Protein AF-A0A2W1BYD6-F1 (afdb_monomer_lite)

Secondary structure (DSSP, 8-state):
-HHHHHHHHHH-S--TTTS-HHHHHHTHHHHS-GGGSPPGGGGGSPTT-TT-HHHHHHHHHTS---S-HHHHHHHHHHHHHTSTTTT-EEEEEEEPPP--SGGGGT--PPEEEEEEEETTEEEEEETTTTEEEEEEETTT-EEEEEPPSS--TTS--EEEEEEEEEETTEEEEEEEEEE-TTHHHHHHHHHHHHHHHHHHTT-----SS-------SSS---PSPS--TT-TTTTS---GGGS--EEE-TTS-EEEESS-TT--TTS---TTSS---

Structure (mmCIF, N/CA/C/O backbone):
data_AF-A0A2W1BYD6-F1
#
_entry.id   AF-A0A2W1BYD6-F1
#
loop_
_atom_site.group_PDB
_atom_site.id
_atom_site.type_symbol
_atom_site.label_atom_id
_atom_site.label_alt_id
_atom_site.label_comp_id
_atom_site.label_asym_id
_atom_site.label_entity_id
_atom_site.label_seq_id
_atom_site.pdbx_PDB_ins_code
_atom_site.Cartn_x
_atom_site.Cartn_y
_atom_site.Cartn_z
_atom_site.occupancy
_atom_site.B_iso_or_equiv
_atom_site.auth_seq_id
_atom_site.auth_comp_id
_atom_site.auth_asym_id
_atom_site.auth_atom_id
_atom_site.pdbx_PDB_model_num
ATOM 1 N N . MET A 1 1 ? -12.340 -5.887 13.618 1.00 87.12 1 MET A N 1
ATOM 2 C CA . MET A 1 1 ? -11.534 -6.604 14.635 1.00 87.12 1 MET A CA 1
ATOM 3 C C . MET A 1 1 ? -10.518 -5.689 15.319 1.00 87.12 1 MET A C 1
ATOM 5 O O . MET A 1 1 ? -10.683 -5.479 16.513 1.00 87.12 1 MET A O 1
ATOM 9 N N . LEU A 1 2 ? -9.529 -5.117 14.609 1.00 93.62 2 LEU A N 1
ATOM 10 C CA . LEU A 1 2 ? -8.495 -4.236 15.197 1.00 93.62 2 LEU A CA 1
ATOM 11 C C . LEU A 1 2 ? -9.076 -3.076 16.024 1.00 93.62 2 LEU A C 1
ATOM 13 O O . LEU A 1 2 ? -8.731 -2.949 17.193 1.00 93.62 2 LEU A O 1
ATOM 17 N N . GLY A 1 3 ? -10.043 -2.323 15.486 1.00 93.88 3 GLY A N 1
ATOM 18 C CA . GLY A 1 3 ? -10.708 -1.248 16.241 1.00 93.88 3 GLY A CA 1
ATOM 19 C C . GLY A 1 3 ? -11.405 -1.713 17.528 1.00 93.88 3 GLY A C 1
ATOM 20 O O . GLY A 1 3 ? -11.401 -1.008 18.529 1.00 93.88 3 GLY A O 1
ATOM 21 N N . GLY A 1 4 ? -11.928 -2.943 17.552 1.00 92.06 4 GLY A N 1
ATOM 22 C CA . GLY A 1 4 ? -12.509 -3.536 18.760 1.00 92.06 4 GLY A CA 1
ATOM 23 C C . GLY A 1 4 ? -11.458 -3.937 19.799 1.00 92.06 4 GLY A C 1
ATOM 24 O O . GLY A 1 4 ? -11.679 -3.777 20.996 1.00 92.06 4 GLY A O 1
ATOM 25 N N . LEU A 1 5 ? -10.288 -4.419 19.361 1.00 92.31 5 LEU A N 1
ATOM 26 C CA . LEU A 1 5 ? -9.147 -4.644 20.255 1.00 92.31 5 LEU A CA 1
ATOM 27 C C . LEU A 1 5 ? -8.640 -3.318 20.837 1.00 92.31 5 LEU A C 1
ATOM 29 O O . LEU A 1 5 ? -8.415 -3.250 22.041 1.00 92.31 5 LEU A O 1
ATOM 33 N N . GLN A 1 6 ? -8.537 -2.269 20.014 1.00 93.56 6 GLN A N 1
ATOM 34 C CA . GLN A 1 6 ? -8.160 -0.924 20.455 1.00 93.56 6 GLN A CA 1
ATOM 35 C C . GLN A 1 6 ? -9.136 -0.379 21.506 1.00 93.56 6 GLN A C 1
ATOM 37 O O . GLN A 1 6 ? -8.703 0.078 22.564 1.00 93.56 6 GLN A O 1
ATOM 42 N N . ALA A 1 7 ? -10.445 -0.498 21.258 1.00 92.69 7 ALA A N 1
ATOM 43 C CA . ALA A 1 7 ? -11.483 -0.095 22.204 1.00 92.69 7 ALA A CA 1
ATOM 44 C C . ALA A 1 7 ? -11.327 -0.793 23.560 1.00 92.69 7 ALA A C 1
ATOM 46 O O . ALA A 1 7 ? -11.303 -0.132 24.591 1.00 92.69 7 ALA A O 1
ATOM 47 N N . ARG A 1 8 ? -11.126 -2.114 23.574 1.00 90.94 8 ARG A N 1
ATOM 48 C CA . ARG A 1 8 ? -10.939 -2.880 24.820 1.00 90.94 8 ARG A CA 1
ATOM 49 C C . ARG A 1 8 ? -9.648 -2.527 25.562 1.00 90.94 8 ARG A C 1
ATOM 51 O O . ARG A 1 8 ? -9.618 -2.593 26.785 1.00 90.94 8 ARG A O 1
ATOM 58 N N . ILE A 1 9 ? -8.583 -2.162 24.845 1.00 91.44 9 ILE A N 1
ATOM 59 C CA . ILE A 1 9 ? -7.321 -1.722 25.458 1.00 91.44 9 ILE A CA 1
ATOM 60 C C . ILE A 1 9 ? -7.492 -0.363 26.148 1.00 91.44 9 ILE A C 1
ATOM 62 O O . ILE A 1 9 ? -6.932 -0.170 27.223 1.00 91.44 9 ILE A O 1
ATOM 66 N N . GLN A 1 10 ? -8.232 0.566 25.535 1.00 91.81 10 GLN A N 1
ATOM 67 C CA . GLN A 1 10 ? -8.398 1.931 26.049 1.00 91.81 10 GLN A CA 1
ATOM 68 C C . GLN A 1 10 ? -9.500 2.054 27.107 1.00 91.81 10 GLN A C 1
ATOM 70 O O . GLN A 1 10 ? -9.326 2.775 28.082 1.00 91.81 10 GLN A O 1
ATOM 75 N N . LEU A 1 11 ? -10.630 1.374 26.906 1.00 90.81 11 LEU A N 1
ATOM 76 C CA . LEU A 1 11 ? -11.815 1.491 27.759 1.00 90.81 11 LEU A CA 1
ATOM 77 C C . LEU A 1 11 ? -11.801 0.512 28.939 1.00 90.81 11 LEU A C 1
ATOM 79 O O . LEU A 1 11 ? -12.500 0.730 29.923 1.00 90.81 11 LEU A O 1
ATOM 83 N N . GLY A 1 12 ? -11.013 -0.564 28.849 1.00 87.88 12 GLY A N 1
ATOM 84 C CA . GLY A 1 12 ? -11.003 -1.623 29.852 1.00 87.88 12 GLY A CA 1
ATOM 85 C C . GLY A 1 12 ? -12.250 -2.520 29.772 1.00 87.88 12 GLY A C 1
ATOM 86 O O . GLY A 1 12 ? -12.715 -2.819 28.665 1.00 87.88 12 GLY A O 1
ATOM 87 N N . PRO A 1 13 ? -12.760 -3.018 30.916 1.00 87.12 13 PRO A N 1
ATOM 88 C CA . PRO A 1 13 ? -13.966 -3.841 30.966 1.00 87.12 13 PRO A CA 1
ATOM 89 C C . PRO A 1 13 ? -15.175 -3.162 30.315 1.00 87.12 13 PRO A C 1
ATOM 91 O O . PRO A 1 13 ? -15.326 -1.941 30.343 1.00 87.12 13 PRO A O 1
ATOM 94 N N . TYR A 1 14 ? -16.053 -3.968 29.721 1.00 90.06 14 TYR A N 1
ATOM 95 C CA . TYR A 1 14 ? -17.280 -3.462 29.120 1.00 90.06 14 TYR A CA 1
ATOM 96 C C . TYR A 1 14 ? -18.248 -2.944 30.190 1.00 90.06 14 TYR A C 1
ATOM 98 O O . TYR A 1 14 ? -18.586 -3.674 31.116 1.00 90.06 14 TYR A O 1
ATOM 106 N N . ASP A 1 15 ? -18.726 -1.713 30.015 1.00 91.12 15 ASP A N 1
ATOM 107 C CA . ASP A 1 15 ? -19.789 -1.103 30.807 1.00 91.12 15 ASP A CA 1
ATOM 108 C C . ASP A 1 15 ? -21.003 -0.862 29.887 1.00 91.12 15 ASP A C 1
ATOM 110 O O . ASP A 1 15 ? -20.913 -0.021 28.983 1.00 91.12 15 ASP A O 1
ATOM 114 N N . PRO A 1 16 ? -22.131 -1.571 30.082 1.00 91.12 16 PRO A N 1
ATOM 115 C CA . PRO A 1 16 ? -23.329 -1.419 29.256 1.00 91.12 16 PRO A CA 1
ATOM 116 C C . PRO A 1 16 ? -23.931 -0.008 29.256 1.00 91.12 16 PRO A C 1
ATOM 118 O O . PRO A 1 16 ? -24.543 0.390 28.264 1.00 91.12 16 PRO A O 1
ATOM 121 N N . HIS A 1 17 ? -23.756 0.758 30.336 1.00 92.69 17 HIS A N 1
ATOM 122 C CA . HIS A 1 17 ? -24.323 2.100 30.469 1.00 92.69 17 HIS A CA 1
ATOM 123 C C . HIS A 1 17 ? -23.476 3.154 29.753 1.00 92.69 17 HIS A C 1
ATOM 125 O O . HIS A 1 17 ? -24.004 4.156 29.269 1.00 92.69 17 HIS A O 1
ATOM 131 N N . ARG A 1 18 ? -22.162 2.923 29.641 1.00 92.50 18 ARG A N 1
ATOM 132 C CA . ARG A 1 18 ? -21.221 3.867 29.014 1.00 92.50 18 ARG A CA 1
ATOM 133 C C . ARG A 1 18 ? -20.884 3.495 27.573 1.00 92.50 18 ARG A C 1
ATOM 135 O O . ARG A 1 18 ? -20.868 4.355 26.693 1.00 92.50 18 ARG A O 1
ATOM 142 N N . HIS A 1 19 ? -20.630 2.218 27.305 1.00 93.69 19 HIS A N 1
ATOM 143 C CA . HIS A 1 19 ? -20.163 1.718 26.013 1.00 93.69 19 HIS A CA 1
ATOM 144 C C . HIS A 1 19 ? -21.349 1.301 25.137 1.00 93.69 19 HIS A C 1
ATOM 146 O O . HIS A 1 19 ? -21.607 0.122 24.903 1.00 93.69 19 HIS A O 1
ATOM 152 N N . THR A 1 20 ? -22.091 2.292 24.648 1.00 94.00 20 THR A N 1
ATOM 153 C CA . THR A 1 20 ? -23.258 2.092 23.774 1.00 94.00 20 THR A CA 1
ATOM 154 C C . THR A 1 20 ? -22.902 2.233 22.290 1.00 94.00 20 THR A C 1
ATOM 156 O O . THR A 1 20 ? -21.841 2.743 21.921 1.00 94.00 20 THR A O 1
ATOM 159 N N . ALA A 1 21 ? -23.816 1.851 21.393 1.00 92.31 21 ALA A N 1
ATOM 160 C CA . ALA A 1 21 ? -23.637 2.090 19.958 1.00 92.31 21 ALA A CA 1
ATOM 161 C C . ALA A 1 21 ? -23.512 3.591 19.628 1.00 92.31 21 ALA A C 1
ATOM 163 O O . ALA A 1 21 ? -22.754 3.974 18.738 1.00 92.31 21 ALA A O 1
ATOM 164 N N . ARG A 1 22 ? -24.216 4.455 20.373 1.00 92.38 22 ARG A N 1
ATOM 165 C CA . ARG A 1 22 ? -24.124 5.916 20.228 1.00 92.38 22 ARG A CA 1
ATOM 166 C C . ARG A 1 22 ? -22.741 6.431 20.623 1.00 92.38 22 ARG A C 1
ATOM 168 O O . ARG A 1 22 ? -22.182 7.251 19.901 1.00 92.38 22 ARG A O 1
ATOM 175 N N . PHE A 1 23 ? -22.181 5.914 21.717 1.00 94.12 23 PHE A N 1
ATOM 176 C CA . PHE A 1 23 ? -20.814 6.215 22.142 1.00 94.12 23 PHE A CA 1
ATOM 177 C C . PHE A 1 23 ? -19.799 5.862 21.043 1.00 94.12 23 PHE A C 1
ATOM 179 O O . PHE A 1 23 ? -19.028 6.721 20.618 1.00 94.12 23 PHE A O 1
ATOM 186 N N . PHE A 1 24 ? -19.855 4.635 20.509 1.00 93.81 24 PHE A N 1
ATOM 187 C CA . PHE A 1 24 ? -18.928 4.212 19.456 1.00 93.81 24 PHE A CA 1
ATOM 188 C C . PHE A 1 24 ? -19.119 4.970 18.146 1.00 93.81 24 PHE A C 1
ATOM 190 O O . PHE A 1 24 ? -18.136 5.200 17.450 1.00 93.81 24 PHE A O 1
ATOM 197 N N . ARG A 1 25 ? -20.342 5.401 17.813 1.00 91.69 25 ARG A N 1
ATOM 198 C CA . ARG A 1 25 ? -20.586 6.268 16.653 1.00 91.69 25 ARG A CA 1
ATOM 199 C C . ARG A 1 25 ? -19.924 7.639 16.805 1.00 91.69 25 ARG A C 1
ATOM 201 O O . ARG A 1 25 ? -19.346 8.131 15.844 1.00 91.69 25 ARG A O 1
ATOM 208 N N . ALA A 1 26 ? -19.994 8.237 17.992 1.00 91.69 26 ALA A N 1
ATOM 209 C CA . ALA A 1 26 ? -19.394 9.543 18.259 1.00 91.69 26 ALA A CA 1
ATOM 210 C C . ALA A 1 26 ? -17.855 9.513 18.280 1.00 91.69 26 ALA A C 1
ATOM 212 O O . ALA A 1 26 ? -17.230 10.554 18.132 1.00 91.69 26 ALA A O 1
ATOM 213 N N . GLN A 1 27 ? -17.253 8.336 18.475 1.00 92.62 27 GLN A N 1
ATOM 214 C CA . GLN A 1 27 ? -15.805 8.163 18.634 1.00 92.62 27 GLN A CA 1
ATOM 215 C C . GLN A 1 27 ? -15.188 7.215 17.596 1.00 92.62 27 GLN A C 1
ATOM 217 O O . GLN A 1 27 ? -14.147 6.606 17.847 1.00 92.62 27 GLN A O 1
ATOM 222 N N . GLN A 1 28 ? -15.827 7.027 16.436 1.00 91.56 28 GLN A N 1
ATOM 223 C CA . GLN A 1 28 ? -15.324 6.089 15.423 1.00 91.56 28 GLN A CA 1
ATOM 224 C C . GLN A 1 28 ? -13.919 6.440 14.940 1.00 91.56 28 GLN A C 1
ATOM 226 O O . GLN A 1 28 ? -13.148 5.551 14.594 1.00 91.56 28 GLN A O 1
ATOM 231 N N . ASP A 1 29 ? -13.582 7.723 14.927 1.00 92.81 29 ASP A N 1
ATOM 232 C CA . ASP A 1 29 ? -12.281 8.237 14.531 1.00 92.81 29 ASP A CA 1
ATOM 233 C C . ASP A 1 29 ? -11.129 7.747 15.411 1.00 92.81 29 ASP A C 1
ATOM 235 O O . ASP A 1 29 ? -10.033 7.532 14.896 1.00 92.81 29 ASP A O 1
ATOM 239 N N . LYS A 1 30 ? -11.401 7.464 16.690 1.00 93.88 30 LYS A N 1
ATOM 240 C CA . LYS A 1 30 ? -10.427 6.897 17.634 1.00 93.88 30 LYS A CA 1
ATOM 241 C C . LYS A 1 30 ? -10.116 5.422 17.384 1.00 93.88 30 LYS A C 1
ATOM 243 O O . LYS A 1 30 ? -9.075 4.934 17.820 1.00 93.88 30 LYS A O 1
ATOM 248 N N . TYR A 1 31 ? -11.026 4.697 16.731 1.00 94.69 31 TYR A N 1
ATOM 249 C CA . TYR A 1 31 ? -10.960 3.236 16.623 1.00 94.69 31 TYR A CA 1
ATOM 250 C C . TYR A 1 31 ? -10.851 2.723 15.187 1.00 94.69 31 TYR A C 1
ATOM 252 O O . TYR A 1 31 ? -10.451 1.575 14.988 1.00 94.69 31 TYR A O 1
ATOM 260 N N . LEU A 1 32 ? -11.236 3.526 14.192 1.00 93.94 32 LEU A N 1
ATOM 261 C CA . LEU A 1 32 ? -11.352 3.110 12.797 1.00 93.94 32 LEU A CA 1
ATOM 262 C C . LEU A 1 32 ? -10.682 4.112 11.841 1.00 93.94 32 LEU A C 1
ATOM 264 O O . LEU A 1 32 ? -10.815 5.331 12.019 1.00 93.94 32 LEU A O 1
ATOM 268 N N . PRO A 1 33 ? -10.023 3.620 10.775 1.00 91.19 33 PRO A N 1
ATOM 269 C CA . PRO A 1 33 ? -9.535 4.469 9.690 1.00 91.19 33 PRO A CA 1
ATOM 270 C C . PRO A 1 33 ? -10.701 5.088 8.910 1.00 91.19 33 PRO A C 1
ATOM 272 O O . PRO A 1 33 ? -11.811 4.556 8.924 1.00 91.19 33 PRO A O 1
ATOM 275 N N . LYS A 1 34 ? -10.447 6.203 8.210 1.00 88.75 34 LYS A N 1
ATOM 276 C CA . LYS A 1 34 ? -11.468 7.023 7.526 1.00 88.75 34 LYS A CA 1
ATOM 277 C C . LYS A 1 34 ? -12.415 6.204 6.636 1.00 88.75 34 LYS A C 1
ATOM 279 O O . LYS A 1 34 ? -13.624 6.368 6.761 1.00 88.75 34 LYS A O 1
ATOM 284 N N . HIS A 1 35 ? -11.891 5.287 5.821 1.00 86.25 35 HIS A N 1
ATOM 285 C CA . HIS A 1 35 ? -12.680 4.444 4.909 1.00 86.25 35 HIS A CA 1
ATOM 286 C C . HIS A 1 35 ? -13.572 3.406 5.614 1.00 86.25 35 HIS A C 1
ATOM 288 O O . HIS A 1 35 ? -14.525 2.910 5.024 1.00 86.25 35 HIS A O 1
ATOM 294 N N . ALA A 1 36 ? -13.279 3.053 6.870 1.00 89.06 36 ALA A N 1
ATOM 295 C CA . ALA A 1 36 ? -14.048 2.072 7.641 1.00 89.06 36 ALA A CA 1
ATOM 296 C C . ALA A 1 36 ? -15.106 2.720 8.551 1.00 89.06 36 ALA A C 1
ATOM 298 O O . ALA A 1 36 ? -15.839 2.012 9.250 1.00 89.06 36 ALA A O 1
ATOM 299 N N . ARG A 1 37 ? -15.161 4.057 8.585 1.00 90.50 37 ARG A N 1
ATOM 300 C CA . ARG A 1 37 ? -16.141 4.824 9.358 1.00 90.50 37 ARG A CA 1
ATOM 301 C C . ARG A 1 37 ? -17.477 4.861 8.630 1.00 90.50 37 ARG A C 1
ATOM 303 O O . ARG A 1 37 ? -17.570 4.676 7.419 1.00 90.50 37 ARG A O 1
ATOM 310 N N . SER A 1 38 ? -18.526 5.134 9.388 1.00 83.94 38 SER A N 1
ATOM 311 C CA . SER A 1 38 ? -19.842 5.393 8.830 1.00 83.94 38 SER A CA 1
ATOM 312 C C . SER A 1 38 ? -19.795 6.670 7.981 1.00 83.94 38 SER A C 1
ATOM 314 O O . SER A 1 38 ? -19.233 7.683 8.400 1.00 83.94 38 SER A O 1
ATOM 316 N N . GLY A 1 39 ? -20.382 6.629 6.781 1.00 80.62 39 GLY A N 1
ATOM 317 C CA . GLY A 1 39 ? -20.477 7.803 5.910 1.00 80.62 39 GLY A CA 1
ATOM 318 C C . GLY A 1 39 ? -21.311 8.927 6.537 1.00 80.62 39 GLY A C 1
ATOM 319 O O . GLY A 1 39 ? -22.079 8.695 7.470 1.00 80.62 39 GLY A O 1
ATOM 320 N N . ARG A 1 40 ? -21.206 10.147 5.996 1.00 77.50 40 ARG A N 1
ATOM 321 C CA . ARG A 1 40 ? -21.882 11.347 6.539 1.00 77.50 40 ARG A CA 1
ATOM 322 C C . ARG A 1 40 ? -23.394 11.150 6.739 1.00 77.50 40 ARG A C 1
ATOM 324 O O . ARG A 1 40 ? -23.934 11.527 7.772 1.00 77.50 40 ARG A O 1
ATOM 331 N N . TRP A 1 41 ? -24.053 10.467 5.803 1.00 76.88 41 TRP A N 1
ATOM 332 C CA . TRP A 1 41 ? -25.492 10.172 5.846 1.00 76.88 41 TRP A CA 1
ATOM 333 C C . TRP A 1 41 ? -25.907 9.172 6.934 1.00 76.88 41 TRP A C 1
ATOM 335 O O . TRP A 1 41 ? -27.071 9.125 7.321 1.00 76.88 41 TRP A O 1
ATOM 345 N N . ALA A 1 42 ? -24.971 8.398 7.486 1.00 78.44 42 ALA A N 1
ATOM 346 C CA . ALA A 1 42 ? -25.269 7.458 8.562 1.00 78.44 42 ALA A CA 1
ATOM 347 C C . ALA A 1 42 ? -25.648 8.154 9.881 1.00 78.44 42 ALA A C 1
ATOM 349 O O . ALA A 1 42 ? -26.237 7.516 10.754 1.00 78.44 42 ALA A O 1
ATOM 350 N N . ALA A 1 43 ? -25.343 9.450 10.027 1.00 77.50 43 ALA A N 1
ATOM 351 C CA . ALA A 1 43 ? -25.787 10.260 11.159 1.00 77.50 43 ALA A CA 1
ATOM 352 C C . ALA A 1 43 ? -27.317 10.433 11.204 1.00 77.50 43 ALA A C 1
ATOM 354 O O . ALA A 1 43 ? -27.864 10.620 12.287 1.00 77.50 43 ALA A O 1
ATOM 355 N N . LEU A 1 44 ? -28.002 10.310 10.059 1.00 82.00 44 LEU A N 1
ATOM 356 C CA . LEU A 1 44 ? -29.465 10.394 9.961 1.00 82.00 44 LEU A CA 1
ATOM 357 C C . LEU A 1 44 ? -30.175 9.082 10.330 1.00 82.00 44 LEU A C 1
ATOM 359 O O . LEU A 1 44 ? -31.395 9.052 10.455 1.00 82.00 44 LEU A O 1
ATOM 363 N N . LEU A 1 45 ? -29.431 7.985 10.493 1.00 83.94 45 LEU A N 1
ATOM 364 C CA . LEU A 1 45 ? -29.983 6.673 10.825 1.00 83.94 45 LEU A CA 1
ATOM 365 C C . LEU A 1 45 ? -29.805 6.364 12.319 1.00 83.94 45 LEU A C 1
ATOM 367 O O . LEU A 1 45 ? -28.822 6.802 12.922 1.00 83.94 45 LEU A O 1
ATOM 371 N N . PRO A 1 46 ? -30.673 5.539 12.933 1.00 81.88 46 PRO A N 1
ATOM 372 C CA . PRO A 1 46 ? -30.498 5.096 14.316 1.00 81.88 46 PRO A CA 1
ATOM 373 C C . PRO A 1 46 ? -29.135 4.433 14.575 1.00 81.88 46 PRO A C 1
ATOM 375 O O . PRO A 1 46 ? -28.564 3.767 13.704 1.00 81.88 46 PRO A O 1
ATOM 378 N N . ALA A 1 47 ? -28.592 4.631 15.781 1.00 82.62 47 ALA A N 1
ATOM 379 C CA . ALA A 1 47 ? -27.344 4.006 16.229 1.00 82.62 47 ALA A CA 1
ATOM 380 C C . ALA A 1 47 ? -27.489 2.498 16.416 1.00 82.62 47 ALA A C 1
ATOM 382 O O . ALA A 1 47 ? -28.486 2.036 16.956 1.00 82.62 47 ALA A O 1
ATOM 383 N N . GLY A 1 48 ? -26.471 1.737 15.998 1.00 79.50 48 GLY A N 1
ATOM 384 C CA . GLY A 1 48 ? -26.414 0.297 16.266 1.00 79.50 48 GLY A CA 1
ATOM 385 C C . GLY A 1 48 ? -27.175 -0.579 15.273 1.00 79.50 48 GLY A C 1
ATOM 386 O O . GLY A 1 48 ? -27.478 -1.728 15.588 1.00 79.50 48 GLY A O 1
ATOM 387 N N . ARG A 1 49 ? -27.464 -0.079 14.062 1.00 85.06 49 ARG A N 1
ATOM 388 C CA . ARG A 1 49 ? -27.998 -0.918 12.979 1.00 85.06 49 ARG A CA 1
ATOM 389 C C . ARG A 1 49 ? -27.073 -2.118 12.753 1.00 85.06 49 ARG A C 1
ATOM 391 O O . ARG A 1 49 ? -25.859 -1.955 12.638 1.00 85.06 49 ARG A O 1
ATOM 398 N N . LYS A 1 50 ? -27.642 -3.324 12.656 1.00 85.00 50 LYS A N 1
ATOM 399 C CA . LYS A 1 50 ? -26.877 -4.560 12.435 1.00 85.00 50 LYS A CA 1
ATOM 400 C C . LYS A 1 50 ? -25.919 -4.392 11.251 1.00 85.00 50 LYS A C 1
ATOM 402 O O . LYS A 1 50 ? -26.328 -3.990 10.165 1.00 85.00 50 LYS A O 1
ATOM 407 N N . GLY A 1 51 ? -24.644 -4.691 11.483 1.00 83.81 51 GLY A N 1
ATOM 408 C CA . GLY A 1 51 ? -23.586 -4.572 10.480 1.00 83.81 51 GLY A CA 1
ATOM 409 C C . GLY A 1 51 ? -22.916 -3.198 10.384 1.00 83.81 51 GLY A C 1
ATOM 410 O O . GLY A 1 51 ? -21.904 -3.106 9.692 1.00 83.81 51 GLY A O 1
ATOM 411 N N . SER A 1 52 ? -23.400 -2.165 11.088 1.00 90.50 52 SER A N 1
ATOM 412 C CA . SER A 1 52 ? -22.738 -0.857 11.103 1.00 90.50 52 SER A CA 1
ATOM 413 C C . SER A 1 52 ? -21.373 -0.905 11.811 1.00 90.50 52 SER A C 1
ATOM 415 O O . SER A 1 52 ? -21.151 -1.771 12.669 1.00 90.50 52 SER A O 1
ATOM 417 N N . PRO A 1 53 ? -20.441 0.012 11.489 1.00 91.50 53 PRO A N 1
ATOM 418 C CA . PRO A 1 53 ? -19.139 0.079 12.149 1.00 91.50 53 PRO A CA 1
ATOM 419 C C . PRO A 1 53 ? -19.249 0.188 13.674 1.00 91.50 53 PRO A C 1
ATOM 421 O O . PRO A 1 53 ? -18.570 -0.551 14.386 1.00 91.50 53 PRO A O 1
ATOM 424 N N . GLU A 1 54 ? -20.151 1.031 14.191 1.00 93.00 54 GLU A N 1
ATO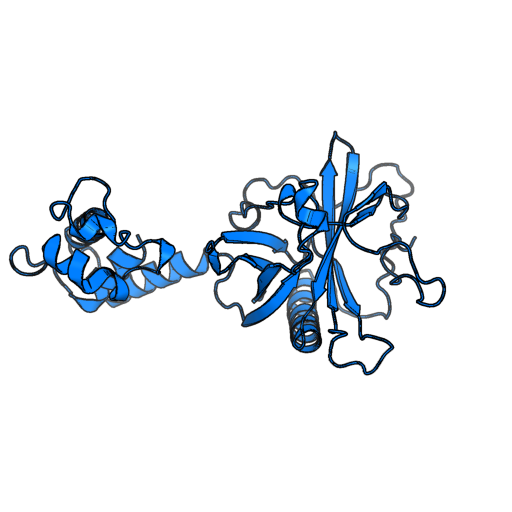M 425 C CA . GLU A 1 54 ? -20.368 1.154 15.635 1.00 93.00 54 GLU A CA 1
ATOM 426 C C . GLU A 1 54 ? -20.980 -0.104 16.266 1.00 93.00 54 GLU A C 1
ATOM 428 O O . GLU A 1 54 ? -20.603 -0.457 17.381 1.00 93.00 54 GLU A O 1
ATOM 433 N N . ALA A 1 55 ? -21.864 -0.821 15.559 1.00 92.06 55 ALA A N 1
ATOM 434 C CA . ALA A 1 55 ? -22.419 -2.084 16.045 1.00 92.06 55 ALA A CA 1
ATOM 435 C C . ALA A 1 55 ? -21.336 -3.170 16.123 1.00 92.06 55 ALA A C 1
ATOM 437 O O . ALA A 1 55 ? -21.257 -3.897 17.108 1.00 92.06 55 ALA A O 1
ATOM 438 N N . ARG A 1 56 ? -20.446 -3.237 15.123 1.00 93.06 56 ARG A N 1
ATOM 439 C CA . ARG A 1 56 ? -19.300 -4.161 15.122 1.00 93.06 56 ARG A CA 1
ATOM 440 C C . ARG A 1 56 ? -18.290 -3.826 16.220 1.00 93.06 56 ARG A C 1
ATOM 442 O O . ARG A 1 56 ? -17.727 -4.739 16.816 1.00 93.06 56 ARG A O 1
ATOM 449 N N . LEU A 1 57 ? -18.033 -2.543 16.491 1.00 94.12 57 LEU A N 1
ATOM 450 C CA . LEU A 1 57 ? -17.186 -2.122 17.616 1.00 94.12 57 LEU A CA 1
ATOM 451 C C . LEU A 1 57 ? -17.809 -2.520 18.957 1.00 94.12 57 LEU A C 1
ATOM 453 O O . LEU A 1 57 ? -17.116 -3.100 19.793 1.00 94.12 57 LEU A O 1
ATOM 457 N N . LEU A 1 58 ? -19.111 -2.273 19.122 1.00 93.44 58 LEU A N 1
ATOM 458 C CA . LEU A 1 58 ? -19.864 -2.646 20.315 1.00 93.44 58 LEU A CA 1
ATOM 459 C C . LEU A 1 58 ? -19.835 -4.159 20.558 1.00 93.44 58 LEU A C 1
ATOM 461 O O . LEU A 1 58 ? -19.507 -4.590 21.659 1.00 93.44 58 LEU A O 1
ATOM 465 N N . GLU A 1 59 ? -20.091 -4.963 19.525 1.00 92.25 59 GLU A N 1
ATOM 466 C CA . GLU A 1 59 ? -20.038 -6.427 19.604 1.00 92.25 59 GLU A CA 1
ATOM 467 C C . GLU A 1 59 ? -18.653 -6.914 20.056 1.00 92.25 59 GLU A C 1
ATOM 469 O O . GLU A 1 59 ? -18.537 -7.806 20.894 1.00 92.25 59 GLU A O 1
ATOM 474 N N . GLN A 1 60 ? -17.573 -6.309 19.545 1.00 90.62 60 GLN A N 1
ATOM 475 C CA . GLN A 1 60 ? -16.224 -6.643 20.006 1.00 90.62 60 GLN A CA 1
ATOM 476 C C . GLN A 1 60 ? -15.987 -6.224 21.457 1.00 90.62 60 GLN A C 1
ATOM 478 O O . GLN A 1 60 ? -15.321 -6.965 22.180 1.00 90.62 60 GLN A O 1
ATOM 483 N N . ALA A 1 61 ? -16.497 -5.064 21.875 1.00 89.19 61 ALA A N 1
ATOM 484 C CA . ALA A 1 61 ? -16.349 -4.557 23.236 1.00 89.19 61 ALA A CA 1
ATOM 485 C C . ALA A 1 61 ? -17.083 -5.435 24.261 1.00 89.19 61 ALA A C 1
ATOM 487 O O . ALA A 1 61 ? -16.534 -5.682 25.327 1.00 89.19 61 ALA A O 1
ATOM 488 N N . GLN A 1 62 ? -18.258 -5.964 23.905 1.00 89.50 62 GLN A N 1
ATOM 489 C CA . GLN A 1 62 ? -19.074 -6.863 24.734 1.00 89.50 62 GLN A CA 1
ATOM 490 C C . GLN A 1 62 ? -18.459 -8.251 24.947 1.00 89.50 62 GLN A C 1
ATOM 492 O O . GLN A 1 62 ? -18.917 -9.002 25.808 1.00 89.50 62 GLN A O 1
ATOM 497 N N . ARG A 1 63 ? -17.430 -8.626 24.174 1.00 85.88 63 ARG A N 1
ATOM 498 C CA . ARG A 1 63 ? -16.776 -9.928 24.348 1.00 85.88 63 ARG A CA 1
ATOM 499 C C . ARG A 1 63 ? -16.207 -10.040 25.764 1.00 85.88 63 ARG A C 1
ATOM 501 O O . ARG A 1 63 ? -15.610 -9.065 26.235 1.00 85.88 63 ARG A O 1
ATOM 508 N N . PRO A 1 64 ? -16.302 -11.225 26.402 1.00 77.06 64 PRO A N 1
ATOM 509 C CA . PRO A 1 64 ? -15.835 -11.430 27.767 1.00 77.06 64 PRO A CA 1
ATOM 510 C C . PRO A 1 64 ? -14.419 -10.878 27.974 1.00 77.06 64 PRO A C 1
ATOM 512 O O . PRO A 1 64 ? -13.617 -10.883 27.024 1.00 77.06 64 PRO A O 1
ATOM 515 N N . PRO A 1 65 ? -14.074 -10.411 29.187 1.00 66.25 65 PRO A N 1
ATOM 516 C CA . PRO A 1 65 ? -12.732 -9.948 29.526 1.00 66.25 65 PRO A CA 1
ATOM 517 C C . PRO A 1 65 ? -11.743 -11.123 29.465 1.00 66.25 65 PRO A C 1
ATOM 519 O O . PRO A 1 65 ? -11.369 -11.720 30.460 1.00 66.25 65 PRO A O 1
ATOM 522 N N . ALA A 1 66 ? -11.337 -11.499 28.255 1.00 58.59 66 ALA A N 1
ATOM 523 C CA . ALA A 1 66 ? -10.597 -12.732 28.008 1.00 58.59 66 ALA A CA 1
ATOM 524 C C . ALA A 1 66 ? -9.077 -12.564 28.173 1.00 58.59 66 ALA A C 1
ATOM 526 O O . ALA A 1 66 ? -8.321 -13.513 27.989 1.00 58.59 66 ALA A O 1
ATOM 527 N N . ALA A 1 67 ? -8.589 -11.352 28.444 1.00 69.12 67 ALA A N 1
ATOM 528 C CA . ALA A 1 67 ? -7.163 -11.072 28.402 1.00 69.12 67 ALA A CA 1
ATOM 529 C C . ALA A 1 67 ? -6.810 -9.795 29.181 1.00 69.12 67 ALA A C 1
ATOM 531 O O . ALA A 1 67 ? -7.430 -8.760 28.937 1.00 69.12 67 ALA A O 1
ATOM 532 N N . PRO A 1 68 ? -5.764 -9.822 30.032 1.00 82.06 68 PRO A N 1
ATOM 533 C CA . PRO A 1 68 ? -5.128 -8.609 30.536 1.00 82.06 68 PRO A CA 1
ATOM 534 C C . PRO A 1 68 ? -4.750 -7.663 29.381 1.00 82.06 68 PRO A C 1
ATOM 536 O O . PRO A 1 68 ? -4.429 -8.154 28.288 1.00 82.06 68 PRO A O 1
ATOM 539 N N . PRO A 1 69 ? -4.681 -6.334 29.597 1.00 83.44 69 PRO A N 1
ATOM 540 C CA . PRO A 1 69 ? -4.361 -5.360 28.546 1.00 83.44 69 PRO A CA 1
ATOM 541 C C . PRO A 1 69 ? -3.106 -5.713 27.736 1.00 83.44 69 PRO A C 1
ATOM 543 O O . PRO A 1 69 ? -3.071 -5.545 26.518 1.00 83.44 69 PRO A O 1
ATOM 546 N N . ARG A 1 70 ? -2.093 -6.303 28.388 1.00 88.31 70 ARG A N 1
ATOM 547 C CA . ARG A 1 70 ? -0.872 -6.795 27.733 1.00 88.31 70 ARG A CA 1
ATOM 548 C C . ARG A 1 70 ? -1.155 -7.868 26.676 1.00 88.31 70 ARG A C 1
ATOM 550 O O . ARG A 1 70 ? -0.611 -7.775 25.579 1.00 88.31 70 ARG A O 1
ATOM 557 N N . LYS A 1 71 ? -2.015 -8.853 26.958 1.00 89.69 71 LYS A N 1
ATOM 558 C CA . LYS A 1 71 ? -2.393 -9.903 25.992 1.00 89.69 71 LYS A CA 1
ATOM 559 C C . LYS A 1 71 ? -3.212 -9.325 24.830 1.00 89.69 71 LYS A C 1
ATOM 561 O O . LYS A 1 71 ? -3.014 -9.733 23.689 1.00 89.69 71 LYS A O 1
ATOM 566 N N . LEU A 1 72 ? -4.070 -8.332 25.089 1.00 89.75 72 LEU A N 1
ATOM 567 C CA . LEU A 1 72 ? -4.808 -7.627 24.031 1.00 89.75 72 LEU A CA 1
ATOM 568 C C . LEU A 1 72 ? -3.874 -6.851 23.095 1.00 89.75 72 LEU A C 1
ATOM 570 O O . LEU A 1 72 ? -4.044 -6.938 21.882 1.00 89.75 72 LEU A O 1
ATOM 574 N N . ARG A 1 73 ? -2.856 -6.164 23.633 1.00 92.12 73 ARG A N 1
ATOM 575 C CA . ARG A 1 73 ? -1.820 -5.488 22.828 1.00 92.12 73 ARG A CA 1
ATOM 576 C C . ARG A 1 73 ? -1.023 -6.473 21.972 1.00 92.12 73 ARG A C 1
ATOM 578 O O . ARG A 1 73 ? -0.819 -6.209 20.794 1.00 92.12 73 ARG A O 1
ATOM 585 N N . HIS A 1 74 ? -0.638 -7.628 22.521 1.00 92.69 74 HIS A N 1
ATOM 586 C CA . HIS A 1 74 ? 0.032 -8.676 21.737 1.00 92.69 74 HIS A CA 1
ATOM 587 C C . HIS A 1 74 ? -0.858 -9.180 20.601 1.00 92.69 74 HIS A C 1
ATOM 589 O O . HIS A 1 74 ? -0.391 -9.303 19.475 1.00 92.69 74 HIS A O 1
ATOM 595 N N . LYS A 1 75 ? -2.150 -9.407 20.866 1.00 92.19 75 LYS A N 1
ATOM 596 C CA . LYS A 1 75 ? -3.108 -9.806 19.830 1.00 92.19 75 LYS A CA 1
ATOM 597 C C . LYS A 1 75 ? -3.298 -8.717 18.770 1.00 92.19 75 LYS A C 1
ATOM 599 O O . LYS A 1 75 ? -3.369 -9.034 17.588 1.00 92.19 75 LYS A O 1
ATOM 604 N N . TYR A 1 76 ? -3.357 -7.449 19.178 1.00 93.62 76 TYR A N 1
ATOM 605 C CA . TYR A 1 76 ? -3.417 -6.314 18.257 1.00 93.62 76 TYR A CA 1
ATOM 606 C C . TYR A 1 76 ? -2.201 -6.308 17.328 1.00 93.62 76 TYR A C 1
ATOM 608 O O . TYR A 1 76 ? -2.373 -6.341 16.114 1.00 93.62 76 TYR A O 1
ATOM 616 N N . LEU A 1 77 ? -0.990 -6.371 17.894 1.00 94.12 77 LEU A N 1
ATOM 617 C CA . LEU A 1 77 ? 0.256 -6.391 17.127 1.00 94.12 77 LEU A CA 1
ATOM 618 C C . LEU A 1 77 ? 0.379 -7.623 16.228 1.00 94.12 77 LEU A C 1
ATOM 620 O O . LEU A 1 77 ? 0.838 -7.508 15.097 1.00 94.12 77 LEU A O 1
ATOM 624 N N . ALA A 1 78 ? -0.052 -8.794 16.702 1.00 92.69 78 ALA A N 1
ATOM 625 C CA . ALA A 1 78 ? -0.073 -10.009 15.897 1.00 92.69 78 ALA A CA 1
ATOM 626 C C . ALA A 1 78 ? -0.944 -9.826 14.646 1.00 92.69 78 ALA A C 1
ATOM 628 O O . ALA A 1 78 ? -0.511 -10.169 13.555 1.00 92.69 78 ALA A O 1
ATOM 629 N N . HIS A 1 79 ? -2.126 -9.217 14.782 1.00 91.69 79 HIS A N 1
ATOM 630 C CA . HIS A 1 79 ? -2.993 -8.922 13.641 1.00 91.69 79 HIS A CA 1
ATOM 631 C C . HIS A 1 79 ? -2.484 -7.778 12.758 1.00 91.69 79 HIS A C 1
ATOM 633 O O . HIS A 1 79 ? -2.698 -7.817 11.552 1.00 91.69 79 HIS A O 1
ATOM 639 N N . THR A 1 80 ? -1.829 -6.750 13.303 1.00 91.75 80 THR A N 1
ATOM 640 C CA . THR A 1 80 ? -1.255 -5.701 12.445 1.00 91.75 80 THR A CA 1
ATOM 641 C C . THR A 1 80 ? -0.068 -6.220 11.650 1.00 91.75 80 THR A C 1
ATOM 643 O O . THR A 1 80 ? 0.077 -5.842 10.501 1.00 91.75 80 THR A O 1
ATOM 646 N N . ARG A 1 81 ? 0.741 -7.124 12.214 1.00 90.38 81 ARG A N 1
ATOM 647 C CA . ARG A 1 81 ? 1.889 -7.738 11.525 1.00 90.38 81 ARG A CA 1
ATOM 648 C C . ARG A 1 81 ? 1.500 -8.622 10.344 1.00 90.38 81 ARG A C 1
ATOM 650 O O . ARG A 1 81 ? 2.331 -8.848 9.477 1.00 90.38 81 ARG A O 1
ATOM 657 N N . THR A 1 82 ? 0.261 -9.116 10.294 1.00 88.12 82 THR A N 1
ATOM 658 C CA . THR A 1 82 ? -0.237 -9.831 9.108 1.00 88.12 82 THR A CA 1
ATOM 659 C C . THR A 1 82 ? -0.634 -8.886 7.976 1.00 88.12 82 THR A C 1
ATOM 661 O O . THR A 1 82 ? -0.946 -9.359 6.888 1.00 88.12 82 THR A O 1
ATOM 664 N N . LEU A 1 83 ? -0.687 -7.570 8.222 1.00 87.19 83 LEU A N 1
ATOM 665 C CA . LEU A 1 83 ? -0.955 -6.599 7.170 1.00 87.19 83 LEU A CA 1
ATOM 666 C C . LEU A 1 83 ? 0.300 -6.436 6.299 1.00 87.19 83 LEU A C 1
ATOM 668 O O . LEU A 1 83 ? 1.397 -6.306 6.842 1.00 87.19 83 LEU A O 1
ATOM 672 N N . PRO A 1 84 ? 0.156 -6.389 4.969 1.00 85.00 84 PRO A N 1
ATOM 673 C CA . PRO A 1 84 ? 1.300 -6.340 4.062 1.00 85.00 84 PRO A CA 1
ATOM 674 C C . PRO A 1 84 ? 2.167 -5.101 4.219 1.00 85.00 84 PRO A C 1
ATOM 676 O O . PRO A 1 84 ? 3.382 -5.189 4.126 1.00 85.00 84 PRO A O 1
ATOM 679 N N . THR A 1 85 ? 1.537 -3.962 4.503 1.00 90.44 85 THR A N 1
ATOM 680 C CA . THR A 1 85 ? 2.189 -2.657 4.654 1.00 90.44 85 THR A CA 1
ATOM 681 C C . THR A 1 85 ? 2.647 -2.385 6.087 1.00 90.44 85 THR A C 1
ATOM 683 O O . THR A 1 85 ? 3.025 -1.265 6.430 1.00 90.44 85 THR A O 1
ATOM 686 N N . TYR A 1 86 ? 2.606 -3.389 6.969 1.00 92.75 86 TYR A N 1
ATOM 687 C CA . TYR A 1 86 ? 3.110 -3.227 8.326 1.00 92.75 86 TYR A CA 1
ATOM 688 C C . TYR A 1 86 ? 4.612 -2.933 8.310 1.00 92.75 86 TYR A C 1
ATOM 690 O O . TYR A 1 86 ? 5.377 -3.614 7.631 1.00 92.75 86 TYR A O 1
ATOM 698 N N . GLY A 1 87 ? 5.028 -1.921 9.075 1.00 94.56 87 GLY A N 1
ATOM 699 C CA . GLY A 1 87 ? 6.431 -1.508 9.145 1.00 94.56 87 GLY A CA 1
ATOM 700 C C . GLY A 1 87 ? 6.968 -0.872 7.860 1.00 94.56 87 GLY A C 1
ATOM 701 O O . GLY A 1 87 ? 8.181 -0.802 7.710 1.00 94.56 87 GLY A O 1
ATOM 702 N N . ALA A 1 88 ? 6.096 -0.444 6.941 1.00 97.19 88 ALA A N 1
ATOM 703 C CA . ALA A 1 88 ? 6.516 0.225 5.718 1.00 97.19 88 ALA A CA 1
ATOM 704 C C . ALA A 1 88 ? 6.835 1.706 5.923 1.00 97.19 88 ALA A C 1
ATOM 706 O O . ALA A 1 88 ? 6.163 2.398 6.694 1.00 97.19 88 ALA A O 1
ATOM 707 N N . ALA A 1 89 ? 7.828 2.184 5.177 1.00 98.31 89 ALA A N 1
ATOM 708 C CA . ALA A 1 89 ? 7.963 3.594 4.850 1.00 98.31 89 ALA A CA 1
ATOM 709 C C . ALA A 1 89 ? 7.001 3.923 3.702 1.00 98.31 89 ALA A C 1
ATOM 711 O O . ALA A 1 89 ? 6.844 3.116 2.785 1.00 98.31 89 ALA A O 1
ATOM 712 N N . PHE A 1 90 ? 6.352 5.086 3.767 1.00 97.62 90 PHE A N 1
ATOM 713 C CA . PHE A 1 90 ? 5.395 5.541 2.760 1.00 97.62 90 PHE A CA 1
ATOM 714 C C . PHE A 1 90 ? 5.937 6.777 2.056 1.00 97.62 90 PHE A C 1
ATOM 716 O O . PHE A 1 90 ? 6.337 7.742 2.708 1.00 97.62 90 PHE A O 1
ATOM 723 N N . PHE A 1 91 ? 5.892 6.743 0.733 1.00 98.12 91 PHE A N 1
ATOM 724 C CA . PHE A 1 91 ? 6.367 7.795 -0.148 1.00 98.12 91 PHE A CA 1
ATOM 725 C C . PHE A 1 91 ? 5.236 8.253 -1.064 1.00 98.12 91 PHE A C 1
ATOM 727 O O . PHE A 1 91 ? 4.368 7.460 -1.430 1.00 98.12 91 PHE A O 1
ATOM 734 N N . GLN A 1 92 ? 5.247 9.528 -1.432 1.00 97.50 92 GLN A N 1
ATOM 735 C CA . GLN A 1 92 ? 4.315 10.089 -2.404 1.00 97.50 92 GLN A CA 1
ATOM 736 C C . GLN A 1 92 ? 4.830 9.806 -3.811 1.00 97.50 92 GLN A C 1
ATOM 738 O O . GLN A 1 92 ? 6.018 9.981 -4.083 1.00 97.50 92 GLN A O 1
ATOM 743 N N . GLY A 1 93 ? 3.949 9.402 -4.711 1.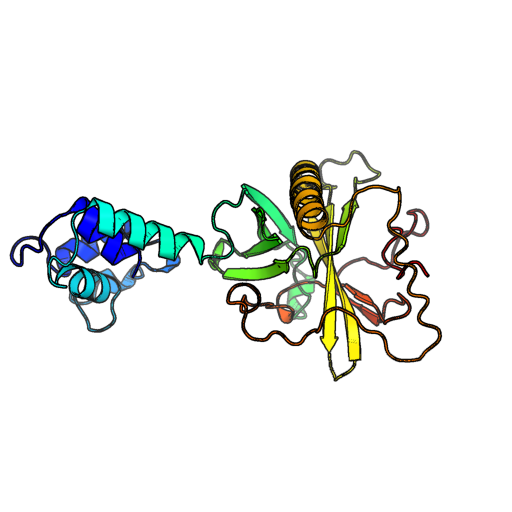00 95.25 93 GLY A N 1
ATOM 744 C CA . GLY A 1 93 ? 4.251 9.269 -6.128 1.00 95.25 93 GLY A CA 1
ATOM 745 C C . GLY A 1 93 ? 3.008 9.500 -6.969 1.00 95.25 93 GLY A C 1
ATOM 746 O O . GLY A 1 93 ? 1.923 9.753 -6.447 1.00 95.25 93 GLY A O 1
ATOM 747 N N . GLN A 1 94 ? 3.169 9.390 -8.275 1.00 93.75 94 GLN A N 1
ATOM 748 C CA . GLN A 1 94 ? 2.070 9.438 -9.223 1.00 93.75 94 GLN A CA 1
ATOM 749 C C . GLN A 1 94 ? 2.311 8.425 -10.341 1.00 93.75 94 GLN A C 1
ATOM 751 O O . GLN A 1 94 ? 3.455 8.086 -10.651 1.00 93.75 94 GLN A O 1
ATOM 756 N N . ILE A 1 95 ? 1.229 7.888 -10.888 1.00 92.19 95 ILE A N 1
ATOM 757 C CA . ILE A 1 95 ? 1.255 6.937 -12.000 1.00 92.19 95 ILE A CA 1
ATOM 758 C C . ILE A 1 95 ? 0.359 7.450 -13.111 1.00 92.19 95 ILE A C 1
ATOM 760 O O . ILE A 1 95 ? -0.651 8.100 -12.851 1.00 92.19 95 ILE A O 1
ATOM 764 N N . GLU A 1 96 ? 0.685 7.091 -14.339 1.00 87.12 96 GLU A N 1
ATOM 765 C CA . GLU A 1 96 ? -0.134 7.464 -15.478 1.00 87.12 96 GLU A CA 1
ATOM 766 C C . GLU A 1 96 ? -1.540 6.841 -15.398 1.00 87.12 96 GLU A C 1
ATOM 768 O O . GLU A 1 96 ? -1.724 5.677 -15.007 1.00 87.12 96 GLU A O 1
ATOM 773 N N . GLN A 1 97 ? -2.555 7.622 -15.771 1.00 79.69 97 GLN A N 1
ATOM 774 C CA . GLN A 1 97 ? -3.922 7.132 -15.852 1.00 79.69 97 GLN A CA 1
ATOM 775 C C . GLN A 1 97 ? -4.064 6.141 -17.022 1.00 79.69 97 GLN A C 1
ATOM 777 O O . GLN A 1 97 ? -3.735 6.473 -18.156 1.00 79.69 97 GLN A O 1
ATOM 782 N N . PRO A 1 98 ? -4.614 4.928 -16.814 1.00 73.19 98 PRO A N 1
ATOM 783 C CA . PRO A 1 98 ? -4.872 4.029 -17.931 1.00 73.19 98 PRO A CA 1
ATOM 784 C C . PRO A 1 98 ? -5.916 4.651 -18.870 1.00 73.19 98 PRO A C 1
ATOM 786 O O . PRO A 1 98 ? -7.041 4.942 -18.449 1.00 73.19 98 PRO A O 1
ATOM 789 N N . VAL A 1 99 ? -5.571 4.797 -20.151 1.00 64.56 99 VAL A N 1
ATOM 790 C CA . VAL A 1 99 ? -6.466 5.347 -21.180 1.00 64.56 99 VAL A CA 1
ATOM 791 C C . VAL A 1 99 ? -7.663 4.409 -21.367 1.00 64.56 99 VAL A C 1
ATOM 793 O O . VAL A 1 99 ? -7.552 3.325 -21.937 1.00 64.56 99 VAL A O 1
ATOM 796 N N . ARG A 1 100 ? -8.827 4.793 -20.830 1.00 58.41 100 ARG A N 1
ATOM 797 C CA . ARG A 1 100 ? -10.025 3.927 -20.769 1.00 58.41 100 ARG A CA 1
ATOM 798 C C . ARG A 1 100 ? -11.255 4.472 -21.501 1.00 58.41 100 ARG A C 1
ATOM 800 O O . ARG A 1 100 ? -12.280 3.797 -21.531 1.00 58.41 100 ARG A O 1
ATOM 807 N N . SER A 1 101 ? -11.196 5.676 -22.069 1.00 52.47 101 SER A N 1
ATOM 808 C CA . SER A 1 101 ? -12.333 6.313 -22.754 1.00 52.47 101 SER A CA 1
ATOM 809 C C . SER A 1 101 ? -11.867 7.464 -23.650 1.00 52.47 101 SER A C 1
ATOM 811 O O . SER A 1 101 ? -10.851 8.086 -23.357 1.00 52.47 101 SER A O 1
ATOM 813 N N . LEU A 1 102 ? -12.647 7.817 -24.680 1.00 55.34 102 LEU A N 1
ATOM 814 C CA . LEU A 1 102 ? -12.418 8.994 -25.538 1.00 55.34 102 LEU A CA 1
ATOM 815 C C . LEU A 1 102 ? -12.358 10.314 -24.742 1.00 55.34 102 LEU A C 1
ATOM 817 O O . LEU A 1 102 ? -11.712 11.263 -25.169 1.00 55.34 102 LEU A O 1
ATOM 821 N N . THR A 1 103 ? -12.981 10.369 -23.560 1.00 50.44 103 THR A N 1
ATOM 822 C CA . THR A 1 103 ? -12.893 11.507 -22.625 1.00 50.44 103 THR A CA 1
ATOM 823 C C . THR A 1 103 ? -11.546 11.610 -21.902 1.00 50.44 103 THR A C 1
ATOM 825 O O . THR A 1 103 ? -11.184 12.695 -21.465 1.00 50.44 103 THR A O 1
ATOM 828 N N . SER A 1 104 ? -10.782 10.516 -21.816 1.00 51.62 104 SER A N 1
ATOM 829 C CA . SER A 1 104 ? -9.430 10.478 -21.230 1.00 51.62 104 SER A CA 1
ATOM 830 C C . SER A 1 104 ? -8.401 11.243 -22.070 1.00 51.62 104 SER A C 1
ATOM 832 O O . SER A 1 104 ? -7.336 11.571 -21.567 1.00 51.62 104 SER A O 1
ATOM 834 N N . LEU A 1 105 ? -8.718 11.535 -23.338 1.00 51.47 105 LEU A N 1
ATOM 835 C CA . LEU A 1 105 ? -7.864 12.311 -24.243 1.00 51.47 105 LEU A CA 1
ATOM 836 C C . LEU A 1 105 ? -7.871 13.817 -23.930 1.00 51.47 105 LEU A C 1
ATOM 838 O O . LEU A 1 105 ? -6.999 14.535 -24.404 1.00 51.47 105 LEU A O 1
ATOM 842 N N . LEU A 1 106 ? -8.860 14.306 -23.170 1.00 53.69 106 LEU A N 1
ATOM 843 C CA . LEU A 1 106 ? -9.038 15.735 -22.873 1.00 53.69 106 LEU A CA 1
ATOM 844 C C . LEU A 1 106 ? -8.485 16.143 -21.500 1.00 53.69 106 LEU A C 1
ATOM 846 O O . LEU A 1 106 ? -8.238 17.323 -21.275 1.00 53.69 106 LEU A O 1
ATOM 850 N N . THR A 1 107 ? -8.298 15.187 -20.588 1.00 50.78 107 THR A N 1
ATOM 851 C CA . THR A 1 107 ? -7.787 15.413 -19.228 1.00 50.78 107 THR A CA 1
ATOM 852 C C . THR A 1 107 ? -6.878 14.248 -18.846 1.00 50.78 107 THR A C 1
ATOM 854 O O . THR A 1 107 ? -7.345 13.255 -18.289 1.00 50.78 107 THR A O 1
ATOM 857 N N . HIS A 1 108 ? -5.600 14.333 -19.203 1.00 58.50 108 HIS A N 1
ATOM 858 C CA . HIS A 1 108 ? -4.599 13.348 -18.803 1.00 58.50 108 HIS A CA 1
ATOM 859 C C . HIS A 1 108 ? -3.932 13.834 -17.513 1.00 58.50 108 HIS A C 1
ATOM 861 O O . HIS A 1 108 ? -2.904 14.501 -17.554 1.00 58.50 108 HIS A O 1
ATOM 867 N N . GLU A 1 109 ? -4.576 13.592 -16.372 1.00 70.69 109 GLU A N 1
ATOM 868 C CA . GLU A 1 109 ? -3.958 13.846 -15.067 1.00 70.69 109 GLU A CA 1
ATOM 869 C C . GLU A 1 109 ? -3.426 12.535 -14.494 1.00 70.69 109 GLU A C 1
ATOM 871 O O . GLU A 1 109 ? -4.129 11.518 -14.470 1.00 70.69 109 GLU A O 1
ATOM 876 N N . ASP A 1 110 ? -2.185 12.571 -14.014 1.00 84.69 110 ASP A N 1
ATOM 877 C CA . ASP A 1 110 ? -1.590 11.452 -13.299 1.00 84.69 110 ASP A CA 1
ATOM 878 C C . ASP A 1 110 ? -2.392 11.132 -12.031 1.00 84.69 110 ASP A C 1
ATOM 880 O O . ASP A 1 110 ? -2.934 11.999 -11.341 1.00 84.69 110 ASP A O 1
ATOM 884 N N . ILE A 1 111 ? -2.448 9.849 -11.694 1.00 88.69 111 ILE A N 1
ATOM 885 C CA . ILE A 1 111 ? -3.110 9.356 -10.494 1.00 88.69 111 ILE A CA 1
ATOM 886 C C . ILE A 1 111 ? -2.119 9.454 -9.326 1.00 88.69 111 ILE A C 1
ATOM 888 O O . ILE A 1 111 ? -1.113 8.737 -9.337 1.00 88.69 111 ILE A O 1
ATOM 892 N N . PRO A 1 112 ? -2.393 10.259 -8.282 1.00 93.38 112 PRO A N 1
ATOM 893 C CA . PRO A 1 112 ? -1.554 10.289 -7.091 1.00 93.38 112 PRO A CA 1
ATOM 894 C C . PRO A 1 112 ? -1.657 8.963 -6.329 1.00 93.38 112 PRO A C 1
ATOM 896 O O . PRO A 1 112 ? -2.747 8.430 -6.103 1.00 93.38 112 PRO A O 1
ATOM 899 N N . VAL A 1 113 ? -0.513 8.440 -5.897 1.00 95.81 113 VAL A N 1
ATOM 900 C CA . VAL A 1 113 ? -0.395 7.169 -5.177 1.00 95.81 113 VAL A CA 1
ATOM 901 C C . VAL A 1 113 ? 0.553 7.283 -3.987 1.00 95.81 113 VAL A C 1
ATOM 903 O O . VAL A 1 113 ? 1.476 8.095 -3.959 1.00 95.81 113 VAL A O 1
ATOM 906 N N . LEU A 1 114 ? 0.360 6.403 -3.008 1.00 97.19 114 LEU A N 1
ATOM 907 C CA . LEU A 1 114 ? 1.366 6.100 -1.999 1.00 97.19 114 LEU A CA 1
ATOM 908 C C . LEU A 1 114 ? 2.148 4.855 -2.412 1.00 97.19 114 LEU A C 1
ATOM 910 O O . LEU A 1 114 ? 1.559 3.814 -2.710 1.00 97.19 114 LEU A O 1
ATOM 914 N N . VAL A 1 115 ? 3.473 4.941 -2.351 1.00 97.88 115 VAL A N 1
ATOM 915 C CA . VAL A 1 115 ? 4.376 3.795 -2.476 1.00 97.88 115 VAL A CA 1
ATOM 916 C C . VAL A 1 115 ? 4.823 3.386 -1.081 1.00 97.88 115 VAL A C 1
ATOM 918 O O . VAL A 1 115 ? 5.461 4.162 -0.371 1.00 97.88 115 VAL A O 1
ATOM 921 N N . ALA A 1 116 ? 4.472 2.174 -0.668 1.00 97.81 116 ALA A N 1
ATOM 922 C CA . ALA A 1 116 ? 4.882 1.597 0.602 1.00 97.81 116 ALA A CA 1
ATOM 923 C C . ALA A 1 116 ? 6.017 0.591 0.379 1.00 97.81 116 ALA A C 1
ATOM 925 O O . ALA A 1 116 ? 5.852 -0.353 -0.391 1.00 97.81 116 ALA A O 1
ATOM 926 N N . VAL A 1 117 ? 7.138 0.760 1.080 1.00 98.19 117 VAL A N 1
ATOM 927 C CA . VAL A 1 117 ? 8.311 -0.127 0.999 1.00 98.19 117 VAL A CA 1
ATOM 928 C C . VAL A 1 117 ? 8.626 -0.675 2.389 1.00 98.19 117 VAL A C 1
ATOM 930 O O . VAL A 1 117 ? 8.740 0.091 3.349 1.00 98.19 117 VAL A O 1
ATOM 933 N N . ASN A 1 118 ? 8.751 -1.996 2.525 1.00 96.31 118 ASN A N 1
ATOM 934 C CA . ASN A 1 118 ? 9.155 -2.654 3.772 1.00 96.31 118 ASN A CA 1
ATOM 935 C C . ASN A 1 118 ? 9.999 -3.902 3.511 1.00 96.31 118 ASN A C 1
ATOM 937 O O . ASN A 1 118 ? 10.228 -4.275 2.373 1.00 96.31 118 ASN A O 1
ATOM 941 N N . SER A 1 119 ? 10.370 -4.615 4.576 1.00 93.94 119 SER A N 1
ATOM 942 C CA . SER A 1 119 ? 11.168 -5.847 4.510 1.00 93.94 119 SER A CA 1
ATOM 943 C C . SER A 1 119 ? 10.591 -6.982 3.657 1.00 93.94 119 SER A C 1
ATOM 945 O O . SER A 1 119 ? 11.279 -7.976 3.444 1.00 93.94 119 SER A O 1
ATOM 947 N N . ASN A 1 120 ? 9.333 -6.888 3.222 1.00 91.56 120 ASN A N 1
ATOM 948 C CA . ASN A 1 120 ? 8.674 -7.936 2.450 1.00 91.56 120 ASN A CA 1
ATOM 949 C C . ASN A 1 120 ? 8.587 -7.582 0.960 1.00 91.56 120 ASN A C 1
ATOM 951 O O . ASN A 1 120 ? 8.576 -8.492 0.133 1.00 91.56 120 ASN A O 1
ATOM 955 N N . GLY A 1 121 ? 8.474 -6.295 0.622 1.00 94.06 121 GLY A N 1
ATOM 956 C CA . GLY A 1 121 ? 8.286 -5.862 -0.756 1.00 94.06 121 GLY A CA 1
ATOM 957 C C . GLY A 1 121 ? 7.805 -4.420 -0.907 1.00 94.06 121 GLY A C 1
ATOM 958 O O . GLY A 1 121 ? 7.889 -3.604 0.017 1.00 94.06 121 GLY A O 1
ATOM 959 N N . VAL A 1 122 ? 7.270 -4.137 -2.094 1.00 96.56 122 VAL A N 1
ATOM 960 C CA . VAL A 1 122 ? 6.799 -2.820 -2.540 1.00 96.56 122 VAL A CA 1
ATOM 961 C C . VAL A 1 122 ? 5.304 -2.878 -2.840 1.00 96.56 122 VAL A C 1
ATOM 963 O O . VAL A 1 122 ? 4.823 -3.808 -3.485 1.00 96.56 122 VAL A O 1
ATOM 966 N N . TYR A 1 123 ? 4.553 -1.873 -2.391 1.00 95.75 123 TYR A N 1
ATOM 967 C CA . TYR A 1 123 ? 3.107 -1.787 -2.595 1.00 95.75 123 TYR A CA 1
ATOM 968 C C . TYR A 1 123 ? 2.718 -0.408 -3.115 1.00 95.75 123 TYR A C 1
ATOM 970 O O . TYR A 1 123 ? 3.110 0.603 -2.539 1.00 95.75 123 TYR A O 1
ATOM 978 N N . VAL A 1 124 ? 1.893 -0.367 -4.158 1.00 95.62 124 VAL A N 1
ATOM 979 C CA . VAL A 1 124 ? 1.329 0.868 -4.716 1.00 95.62 124 VAL A CA 1
ATOM 980 C C . VAL A 1 124 ? -0.122 0.983 -4.274 1.00 95.62 124 VAL A C 1
ATOM 982 O O . VAL A 1 124 ? -0.902 0.036 -4.413 1.00 95.62 124 VAL A O 1
ATOM 985 N N . ILE A 1 125 ? -0.486 2.126 -3.702 1.00 94.44 125 ILE A N 1
ATOM 986 C CA . ILE A 1 125 ? -1.753 2.336 -3.002 1.00 94.44 125 ILE A CA 1
ATOM 987 C C . ILE A 1 125 ? -2.408 3.609 -3.530 1.00 94.44 125 ILE A C 1
ATOM 989 O O . ILE A 1 125 ? -1.816 4.682 -3.516 1.00 94.44 125 ILE A O 1
ATOM 993 N N . ASP A 1 126 ? -3.668 3.492 -3.918 1.00 91.69 126 ASP A N 1
ATOM 994 C CA . ASP A 1 126 ? -4.570 4.626 -4.072 1.00 91.69 126 ASP A CA 1
ATOM 995 C C . ASP A 1 126 ? -5.086 5.014 -2.678 1.00 91.69 126 ASP A C 1
ATOM 997 O O . ASP A 1 126 ? -5.931 4.316 -2.102 1.00 91.69 126 ASP A O 1
ATOM 1001 N N . ASP A 1 127 ? -4.532 6.079 -2.092 1.00 88.19 127 ASP A N 1
ATOM 1002 C CA . ASP A 1 127 ? -4.919 6.541 -0.750 1.00 88.19 127 ASP A CA 1
ATOM 1003 C C . ASP A 1 127 ? -6.343 7.117 -0.727 1.00 88.19 127 ASP A C 1
ATOM 1005 O O . ASP A 1 127 ? -7.089 6.920 0.241 1.00 88.19 127 ASP A O 1
ATOM 1009 N N . THR A 1 128 ? -6.767 7.734 -1.835 1.00 85.88 128 THR A N 1
ATOM 1010 C CA . THR A 1 128 ? -8.110 8.308 -1.994 1.00 85.88 128 THR A CA 1
ATOM 1011 C C . THR A 1 128 ? -9.177 7.227 -1.855 1.00 85.88 128 THR A C 1
ATOM 1013 O O . THR A 1 128 ? -10.134 7.388 -1.090 1.00 85.88 128 THR A O 1
ATOM 1016 N N . GLU A 1 129 ? -8.985 6.088 -2.523 1.00 84.56 129 GLU A N 1
ATOM 1017 C CA . GLU A 1 129 ? -9.859 4.917 -2.403 1.00 84.56 129 GLU A CA 1
ATOM 1018 C C . GLU A 1 129 ? -9.445 3.948 -1.281 1.00 84.56 129 GLU A C 1
ATOM 1020 O O . GLU A 1 129 ? -10.072 2.897 -1.111 1.00 84.56 129 GLU A O 1
ATOM 1025 N N . SER A 1 130 ? -8.391 4.263 -0.516 1.00 87.12 130 SER A N 1
ATOM 1026 C CA . SER A 1 130 ? -7.799 3.383 0.504 1.00 87.12 130 SER A CA 1
ATOM 1027 C C . SER A 1 130 ? -7.589 1.945 -0.002 1.00 87.12 130 SER A C 1
ATOM 1029 O O . SER A 1 130 ? -7.945 0.968 0.665 1.00 87.12 130 SER A O 1
ATOM 1031 N N . THR A 1 131 ? -7.052 1.813 -1.214 1.00 87.81 131 THR A N 1
ATOM 1032 C CA . THR A 1 131 ? -6.975 0.555 -1.960 1.00 87.81 131 THR A CA 1
ATOM 1033 C C . THR A 1 131 ? -5.543 0.265 -2.392 1.00 87.81 131 THR A C 1
ATOM 1035 O O . THR A 1 131 ? -4.918 1.076 -3.064 1.00 87.81 131 THR A O 1
ATOM 1038 N N . VAL A 1 132 ? -5.052 -0.942 -2.100 1.00 90.81 132 VAL A N 1
ATOM 1039 C CA . VAL A 1 132 ? -3.807 -1.451 -2.699 1.00 90.81 132 VAL A CA 1
ATOM 1040 C C . VAL A 1 132 ? -4.073 -1.787 -4.171 1.00 90.81 132 VAL A C 1
ATOM 1042 O O . VAL A 1 132 ? -4.984 -2.565 -4.468 1.00 90.81 132 VAL A O 1
ATOM 1045 N N . LEU A 1 133 ? -3.321 -1.161 -5.076 1.00 91.00 133 LEU A N 1
ATOM 1046 C CA . LEU A 1 133 ? -3.401 -1.354 -6.527 1.00 91.00 133 LEU A CA 1
ATOM 1047 C C . LEU A 1 133 ? -2.477 -2.477 -7.010 1.00 91.00 133 LEU A C 1
ATOM 1049 O O . LEU A 1 133 ? -2.852 -3.231 -7.909 1.00 91.00 133 LEU A O 1
ATOM 1053 N N . LEU A 1 134 ? -1.284 -2.558 -6.418 1.00 92.19 134 LEU A N 1
ATOM 1054 C CA . LEU A 1 134 ? -0.227 -3.507 -6.755 1.00 92.19 134 LEU A CA 1
ATOM 1055 C C . LEU A 1 134 ? 0.561 -3.852 -5.490 1.00 92.19 134 LEU A C 1
ATOM 1057 O O . LEU A 1 134 ? 0.856 -2.963 -4.691 1.00 92.19 134 LEU A O 1
ATOM 1061 N N . GLY A 1 135 ? 0.906 -5.124 -5.305 1.00 93.50 135 GLY A N 1
ATOM 1062 C CA . GLY A 1 135 ? 1.817 -5.569 -4.251 1.00 93.50 135 GLY A CA 1
ATOM 1063 C C . GLY A 1 135 ? 2.815 -6.571 -4.810 1.00 93.50 135 GLY A C 1
ATOM 1064 O O . GLY A 1 135 ? 2.402 -7.607 -5.320 1.00 93.50 135 GLY A O 1
ATOM 1065 N N . LEU A 1 136 ? 4.104 -6.256 -4.711 1.00 92.50 136 LEU A N 1
ATOM 1066 C CA . LEU A 1 136 ? 5.199 -7.053 -5.254 1.00 92.50 136 LEU A CA 1
ATOM 1067 C C . LEU A 1 136 ? 6.149 -7.450 -4.131 1.00 92.50 136 LEU A C 1
ATOM 1069 O O . LEU A 1 136 ? 6.702 -6.592 -3.443 1.00 92.50 136 LEU A O 1
ATOM 1073 N N . LEU A 1 137 ? 6.336 -8.754 -3.943 1.00 91.94 137 LEU A N 1
ATOM 1074 C CA . LEU A 1 137 ? 7.363 -9.281 -3.048 1.00 91.94 137 LEU A CA 1
ATOM 1075 C C . LEU A 1 137 ? 8.736 -9.201 -3.721 1.00 91.94 137 LEU A C 1
ATOM 1077 O O . LEU A 1 137 ? 8.823 -9.229 -4.945 1.00 91.94 137 LEU A O 1
ATOM 1081 N N . TYR A 1 138 ? 9.818 -9.181 -2.939 1.00 91.00 138 TYR A N 1
ATOM 1082 C CA . TYR A 1 138 ? 11.180 -9.133 -3.499 1.00 91.00 138 TYR A CA 1
ATOM 1083 C C . TYR A 1 138 ? 11.549 -10.335 -4.383 1.00 91.00 138 TYR A C 1
ATOM 1085 O O . TYR A 1 138 ? 12.436 -10.230 -5.217 1.00 91.00 138 TYR A O 1
ATOM 1093 N N . GLU A 1 139 ? 10.857 -11.467 -4.241 1.00 87.06 139 GLU A N 1
ATOM 1094 C CA . GLU A 1 139 ? 10.987 -12.629 -5.137 1.00 87.06 139 GLU A CA 1
ATOM 1095 C C . GLU A 1 139 ? 10.304 -12.456 -6.505 1.00 87.06 139 GLU A C 1
ATOM 1097 O O . GLU A 1 139 ? 10.579 -13.220 -7.427 1.00 87.06 139 GLU A O 1
ATOM 1102 N N . GLU A 1 140 ? 9.395 -11.492 -6.636 1.00 85.38 140 GLU A N 1
ATOM 1103 C CA . GLU A 1 140 ? 8.575 -11.252 -7.833 1.00 85.38 140 GLU A CA 1
ATOM 1104 C C . GLU A 1 140 ? 8.876 -9.892 -8.485 1.00 85.38 140 GLU A C 1
ATOM 1106 O O . GLU A 1 140 ? 8.298 -9.568 -9.524 1.00 85.38 140 GLU A O 1
ATOM 1111 N N . LEU A 1 141 ? 9.757 -9.102 -7.868 1.00 89.06 141 LEU A N 1
ATOM 1112 C CA . LEU A 1 141 ? 10.068 -7.728 -8.231 1.00 89.06 141 LEU A CA 1
ATOM 1113 C C . LEU A 1 141 ? 11.451 -7.640 -8.877 1.00 89.06 141 LEU A C 1
ATOM 1115 O O . LEU A 1 141 ? 12.447 -8.074 -8.306 1.00 89.06 141 LEU A O 1
ATOM 1119 N N . SER A 1 142 ? 11.517 -6.982 -10.024 1.00 91.12 142 SER A N 1
ATOM 1120 C CA . SER A 1 142 ? 12.728 -6.323 -10.513 1.00 91.12 142 SER A CA 1
ATOM 1121 C C . SER A 1 142 ? 12.436 -4.831 -10.610 1.00 91.12 142 SER A C 1
ATOM 1123 O O . SER A 1 142 ? 11.305 -4.450 -10.910 1.00 91.12 142 SER A O 1
ATOM 1125 N N . TRP A 1 143 ? 13.402 -3.978 -10.295 1.00 94.62 143 TRP A N 1
ATOM 1126 C CA . TRP A 1 143 ? 13.189 -2.535 -10.321 1.00 94.62 143 TRP A CA 1
ATOM 1127 C C . TRP A 1 143 ? 14.402 -1.807 -10.878 1.00 94.62 143 TRP A C 1
ATOM 1129 O O . TRP A 1 143 ? 15.494 -2.370 -10.944 1.00 94.62 143 TRP A O 1
ATOM 1139 N N . ASP A 1 144 ? 14.178 -0.557 -11.265 1.00 91.69 144 ASP A N 1
ATOM 1140 C CA . ASP A 1 144 ? 15.234 0.381 -11.624 1.00 91.69 144 ASP A CA 1
ATOM 1141 C C . ASP A 1 144 ? 14.782 1.811 -11.356 1.00 91.69 144 ASP A C 1
ATOM 1143 O O . ASP A 1 144 ? 13.587 2.094 -11.206 1.00 91.69 144 ASP A O 1
ATOM 1147 N N . PHE A 1 145 ? 15.751 2.709 -11.309 1.00 89.50 145 PHE A N 1
ATOM 1148 C CA . PHE A 1 145 ? 15.564 4.110 -11.005 1.00 89.50 145 PHE A CA 1
ATOM 1149 C C . PHE A 1 145 ? 16.031 4.973 -12.179 1.00 89.50 145 PHE A C 1
ATOM 1151 O O . PHE A 1 145 ? 17.191 4.947 -12.581 1.00 89.50 145 PHE A O 1
ATOM 1158 N N . GLY A 1 146 ? 15.105 5.759 -12.725 1.00 86.69 146 GLY A N 1
ATOM 1159 C CA . GLY A 1 146 ? 15.373 6.720 -13.785 1.00 86.69 146 GLY A CA 1
ATOM 1160 C C . GLY A 1 146 ? 15.496 8.136 -13.236 1.00 86.69 146 GLY A C 1
ATOM 1161 O O . GLY A 1 146 ? 14.585 8.631 -12.567 1.00 86.69 146 GLY A O 1
ATOM 1162 N N . ILE A 1 147 ? 16.597 8.806 -13.572 1.00 84.62 147 ILE A N 1
ATOM 1163 C CA . ILE A 1 147 ? 16.758 10.253 -13.401 1.00 84.62 147 ILE A CA 1
ATOM 1164 C C . ILE A 1 147 ? 16.433 10.911 -14.750 1.00 84.62 147 ILE A C 1
ATOM 1166 O O . ILE A 1 147 ? 16.905 10.412 -15.775 1.00 84.62 147 ILE A O 1
ATOM 1170 N N . PRO A 1 148 ? 15.643 11.995 -14.788 1.00 80.19 148 PRO A N 1
ATOM 1171 C CA . PRO A 1 148 ? 15.403 12.728 -16.026 1.00 80.19 148 PRO A CA 1
ATOM 1172 C C . PRO A 1 148 ? 16.713 13.298 -16.585 1.00 80.19 148 PRO A C 1
ATOM 1174 O O . PRO A 1 148 ? 17.568 13.735 -15.818 1.00 80.19 148 PRO A O 1
ATOM 1177 N N . SER A 1 149 ? 16.886 13.316 -17.910 1.00 71.94 149 SER A N 1
ATOM 1178 C CA . SER A 1 149 ? 18.045 13.983 -18.533 1.00 71.94 149 SER A CA 1
ATOM 1179 C C . SER A 1 149 ? 17.957 15.504 -18.502 1.00 71.94 149 SER A C 1
ATOM 1181 O O . SER A 1 149 ? 18.970 16.168 -18.701 1.00 71.94 149 SER A O 1
ATOM 1183 N N . ASP A 1 150 ? 16.744 16.038 -18.374 1.00 71.19 150 ASP A N 1
ATOM 1184 C CA . ASP A 1 150 ? 16.466 17.469 -18.368 1.00 71.19 150 ASP A CA 1
ATOM 1185 C C . ASP A 1 150 ? 16.236 17.938 -16.927 1.00 71.19 150 ASP A C 1
ATOM 1187 O O . ASP A 1 150 ? 15.534 17.278 -16.161 1.00 71.19 150 ASP A O 1
ATOM 1191 N N . ASP A 1 151 ? 16.809 19.088 -16.580 1.00 65.56 151 ASP A N 1
ATOM 1192 C CA . ASP A 1 151 ? 16.688 19.734 -15.265 1.00 65.56 151 ASP A CA 1
ATOM 1193 C C . ASP A 1 151 ? 15.337 20.460 -15.093 1.00 65.56 151 ASP A C 1
ATOM 1195 O O . ASP A 1 151 ? 15.131 21.209 -14.135 1.00 65.56 151 ASP A O 1
ATOM 1199 N N . ASN A 1 152 ? 14.397 20.261 -16.022 1.00 74.25 152 ASN A N 1
ATOM 1200 C CA . ASN A 1 152 ? 13.046 20.790 -15.920 1.00 74.25 152 ASN A CA 1
ATOM 1201 C C . ASN A 1 152 ? 12.352 20.269 -14.645 1.00 74.25 152 ASN A C 1
ATOM 1203 O O . ASN A 1 152 ? 12.235 19.063 -14.436 1.00 74.25 152 ASN A O 1
ATOM 1207 N N . GLU A 1 153 ? 11.842 21.178 -13.807 1.00 68.44 153 GLU A N 1
ATOM 1208 C CA . GLU A 1 153 ? 11.193 20.841 -12.530 1.00 68.44 153 GLU A CA 1
ATOM 1209 C C . GLU A 1 153 ? 9.942 19.957 -12.684 1.00 68.44 153 GLU A C 1
ATOM 1211 O O . GLU A 1 153 ? 9.556 19.267 -11.732 1.00 68.44 153 GLU A O 1
ATOM 1216 N N . ASP A 1 154 ? 9.332 19.965 -13.873 1.00 71.56 154 ASP A N 1
ATOM 1217 C CA . ASP A 1 154 ? 8.179 19.132 -14.222 1.00 71.56 154 ASP A CA 1
ATOM 1218 C C . ASP A 1 154 ? 8.578 17.693 -14.601 1.00 71.56 154 ASP A C 1
ATOM 1220 O O . ASP A 1 154 ? 7.744 16.784 -14.591 1.00 71.56 154 ASP A O 1
ATOM 1224 N N . CYS A 1 155 ? 9.860 17.446 -14.884 1.00 79.31 155 CYS A N 1
ATOM 1225 C CA . CYS A 1 155 ? 10.384 16.114 -15.141 1.00 79.31 155 CYS A CA 1
ATOM 1226 C C . CYS A 1 155 ? 10.755 15.444 -13.814 1.00 79.31 155 CYS A C 1
ATOM 1228 O O . CYS A 1 155 ? 11.785 15.716 -13.201 1.00 79.31 155 CYS A O 1
ATOM 1230 N N . LEU A 1 156 ? 9.896 14.544 -13.339 1.00 85.88 156 LEU A N 1
ATOM 1231 C CA . LEU A 1 156 ? 10.130 13.829 -12.087 1.00 85.88 156 LEU A CA 1
ATOM 1232 C C . LEU A 1 156 ? 11.012 12.589 -12.299 1.00 85.88 156 LEU A C 1
ATOM 1234 O O . LEU A 1 156 ? 10.784 11.837 -13.250 1.00 85.88 156 LEU A O 1
ATOM 1238 N N . PRO A 1 157 ? 11.943 12.290 -11.371 1.00 91.38 157 PRO A N 1
ATOM 1239 C CA . PRO A 1 157 ? 12.563 10.974 -11.301 1.00 91.38 157 PRO A CA 1
ATOM 1240 C C . PRO A 1 157 ? 11.507 9.879 -11.190 1.00 91.38 157 PRO A C 1
ATOM 1242 O O . PRO A 1 157 ? 10.426 10.090 -10.630 1.00 91.38 157 PRO A O 1
ATOM 1245 N N . CYS A 1 158 ? 11.816 8.698 -11.708 1.00 91.88 158 CYS A N 1
ATOM 1246 C CA . CYS A 1 158 ? 10.863 7.603 -11.757 1.00 91.88 158 CYS A CA 1
ATOM 1247 C C . CYS A 1 158 ? 11.447 6.300 -11.221 1.00 91.88 158 CYS A C 1
ATOM 1249 O O . CYS A 1 158 ? 12.632 6.007 -11.351 1.00 91.88 158 CYS A O 1
ATOM 1251 N N . LEU A 1 159 ? 10.579 5.522 -10.588 1.00 95.44 159 LEU A N 1
ATOM 1252 C CA . LEU A 1 159 ? 10.839 4.159 -10.169 1.00 95.44 159 LEU A CA 1
ATOM 1253 C C . LEU A 1 159 ? 10.092 3.231 -11.124 1.00 95.44 159 LEU A C 1
ATOM 1255 O O . LEU A 1 159 ? 8.870 3.325 -11.260 1.00 95.44 159 LEU A O 1
ATOM 1259 N N . PHE A 1 160 ? 10.819 2.328 -11.766 1.00 94.56 160 PHE A N 1
ATOM 1260 C CA . PHE A 1 160 ? 10.244 1.289 -12.602 1.00 94.56 160 PHE A CA 1
ATOM 1261 C C . PHE A 1 160 ? 10.081 0.013 -11.788 1.00 94.56 160 PHE A C 1
ATOM 1263 O O . PHE A 1 160 ? 11.026 -0.446 -11.157 1.00 94.56 160 PHE A O 1
ATOM 1270 N N . LEU A 1 161 ? 8.886 -0.571 -11.809 1.00 94.44 161 LEU A N 1
ATOM 1271 C CA . LEU A 1 161 ? 8.575 -1.827 -11.133 1.00 94.44 161 LEU A CA 1
ATOM 1272 C C . LEU A 1 161 ? 8.189 -2.869 -12.179 1.00 94.44 161 LEU A C 1
ATOM 1274 O O . LEU A 1 161 ? 7.110 -2.789 -12.771 1.00 94.44 161 LEU A O 1
ATOM 1278 N N . GLN A 1 162 ? 9.062 -3.846 -12.395 1.00 91.00 162 GLN A N 1
ATOM 1279 C CA . GLN A 1 162 ? 8.865 -4.950 -13.322 1.00 91.00 162 GLN A CA 1
ATOM 1280 C C . GLN A 1 162 ? 8.475 -6.233 -12.587 1.00 91.00 162 GLN A C 1
ATOM 1282 O O . GLN A 1 162 ? 9.065 -6.597 -11.570 1.00 91.00 162 GLN A O 1
ATOM 1287 N N . PHE A 1 163 ? 7.481 -6.935 -13.125 1.00 90.50 163 PHE A N 1
ATOM 1288 C CA . PHE A 1 163 ? 6.980 -8.188 -12.571 1.00 90.50 163 PHE A CA 1
ATOM 1289 C C . PHE A 1 163 ? 6.371 -9.074 -13.658 1.00 90.50 163 PHE A C 1
ATOM 1291 O O . PHE A 1 163 ? 5.887 -8.604 -14.687 1.00 90.50 163 PHE A O 1
ATOM 1298 N N . MET A 1 164 ? 6.371 -10.385 -13.420 1.00 86.31 164 MET A N 1
ATOM 1299 C CA . MET A 1 164 ? 5.837 -11.367 -14.366 1.00 86.31 164 MET A CA 1
ATOM 1300 C C . MET A 1 164 ? 4.372 -11.690 -14.066 1.00 86.31 164 MET A C 1
ATOM 1302 O O . MET A 1 164 ? 3.998 -11.924 -12.917 1.00 86.31 164 MET A O 1
ATOM 1306 N N . VAL A 1 165 ? 3.548 -11.784 -15.110 1.00 84.25 165 VAL A N 1
ATOM 1307 C CA . VAL A 1 165 ? 2.125 -12.151 -15.028 1.00 84.25 165 VAL A CA 1
ATOM 1308 C C . VAL A 1 165 ? 1.809 -13.231 -16.062 1.00 84.25 165 VAL A C 1
ATOM 1310 O O . VAL A 1 165 ? 2.467 -13.326 -17.096 1.00 84.25 165 VAL A O 1
ATOM 1313 N N . VAL A 1 166 ? 0.808 -14.069 -15.787 1.00 81.69 166 VAL A N 1
ATOM 1314 C CA . VAL A 1 166 ? 0.236 -14.981 -16.787 1.00 81.69 166 VAL A CA 1
ATOM 1315 C C . VAL A 1 166 ? -1.025 -14.343 -17.368 1.00 81.69 166 VAL A C 1
ATOM 1317 O O . VAL A 1 166 ? -2.016 -14.190 -16.658 1.00 81.69 166 VAL A O 1
ATOM 1320 N N . GLU A 1 167 ? -1.005 -13.992 -18.652 1.00 76.62 167 GLU A N 1
ATOM 1321 C CA . GLU A 1 167 ? -2.158 -13.475 -19.396 1.00 76.62 167 GLU A CA 1
ATOM 1322 C C . GLU A 1 167 ? -2.458 -14.393 -20.578 1.00 76.62 167 GLU A C 1
ATOM 1324 O O . GLU A 1 167 ? -1.570 -14.735 -21.354 1.00 76.62 167 GLU A O 1
ATOM 1329 N N . ASN A 1 168 ? -3.714 -14.833 -20.705 1.00 81.06 168 ASN A N 1
ATOM 1330 C CA . ASN A 1 168 ? -4.149 -15.762 -21.758 1.00 81.06 168 ASN A CA 1
ATOM 1331 C C . ASN A 1 168 ? -3.286 -17.041 -21.856 1.00 81.06 168 ASN A C 1
ATOM 1333 O O . ASN A 1 168 ? -3.042 -17.559 -22.941 1.00 81.06 168 ASN A O 1
ATOM 1337 N N . GLY A 1 169 ? -2.799 -17.543 -20.715 1.00 79.81 169 GLY A N 1
ATOM 1338 C CA . GLY A 1 169 ? -1.932 -18.726 -20.645 1.00 79.81 169 GLY A CA 1
ATOM 1339 C C . GLY A 1 169 ? -0.465 -18.473 -21.013 1.00 79.81 169 GLY A C 1
ATOM 1340 O O . GLY A 1 169 ? 0.349 -19.385 -20.894 1.00 79.81 169 GLY A O 1
ATOM 1341 N N . LEU A 1 170 ? -0.107 -17.248 -21.403 1.00 79.81 170 LEU A N 1
ATOM 1342 C CA . LEU A 1 170 ? 1.258 -16.848 -21.728 1.00 79.81 170 LEU A CA 1
ATOM 1343 C C . LEU A 1 170 ? 1.871 -16.046 -20.586 1.00 79.81 170 LEU A C 1
ATOM 1345 O O . LEU A 1 170 ? 1.207 -15.239 -19.938 1.00 79.81 170 LEU A O 1
ATOM 1349 N N . ARG A 1 171 ? 3.164 -16.258 -20.344 1.00 81.12 171 ARG A N 1
ATOM 1350 C CA . ARG A 1 171 ? 3.926 -15.458 -19.383 1.00 81.12 171 ARG A CA 1
ATOM 1351 C C . ARG A 1 171 ? 4.389 -14.176 -20.058 1.00 81.12 171 ARG A C 1
ATOM 1353 O O . ARG A 1 171 ? 5.090 -14.239 -21.064 1.00 81.12 171 ARG A O 1
ATOM 1360 N N . VAL A 1 172 ? 4.018 -13.046 -19.478 1.00 81.94 172 VAL A N 1
ATOM 1361 C CA . VAL A 1 172 ? 4.380 -11.709 -19.948 1.00 81.94 172 VAL A CA 1
ATOM 1362 C C . VAL A 1 172 ? 5.033 -10.923 -18.820 1.00 81.94 172 VAL A C 1
ATOM 1364 O O . VAL A 1 172 ? 4.695 -11.106 -17.648 1.00 81.94 172 VAL A O 1
ATOM 1367 N N . SER A 1 173 ? 5.972 -10.056 -19.178 1.00 86.31 173 SER A N 1
ATOM 1368 C CA . SER A 1 173 ? 6.569 -9.096 -18.254 1.00 86.31 173 SER A CA 1
ATOM 1369 C C . SER A 1 173 ? 5.764 -7.804 -18.289 1.00 86.31 173 SER A C 1
ATOM 1371 O O . SER A 1 173 ? 5.396 -7.333 -19.365 1.00 86.31 173 SER A O 1
ATOM 1373 N N . LYS A 1 174 ? 5.460 -7.239 -17.122 1.00 87.94 174 LYS A N 1
ATOM 1374 C CA . LYS A 1 174 ? 4.777 -5.952 -16.989 1.00 87.94 174 LYS A CA 1
ATOM 1375 C C . LYS A 1 174 ? 5.655 -4.968 -16.247 1.00 87.94 174 LYS A C 1
ATOM 1377 O O . LYS A 1 174 ? 6.311 -5.353 -15.286 1.00 87.94 174 LYS A O 1
ATOM 1382 N N . ILE A 1 175 ? 5.630 -3.714 -16.681 1.00 90.31 175 ILE A N 1
ATOM 1383 C CA . ILE A 1 175 ? 6.363 -2.613 -16.059 1.00 90.31 175 ILE A CA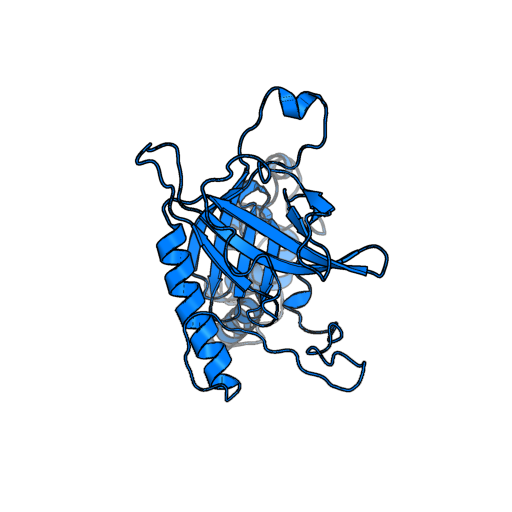 1
ATOM 1384 C C . ILE A 1 175 ? 5.363 -1.528 -15.670 1.00 90.31 175 ILE A C 1
ATOM 1386 O O . ILE A 1 175 ? 4.588 -1.070 -16.510 1.00 90.31 175 ILE A O 1
ATOM 1390 N N . LEU A 1 176 ? 5.391 -1.133 -14.399 1.00 92.88 176 LEU A N 1
ATOM 1391 C CA . LEU A 1 176 ? 4.740 0.072 -13.895 1.00 92.88 176 LEU A CA 1
ATOM 1392 C C . LEU A 1 176 ? 5.797 1.159 -13.705 1.00 92.88 176 LEU A C 1
ATOM 1394 O O . LEU A 1 176 ? 6.804 0.919 -13.041 1.00 92.88 176 LEU A O 1
ATOM 1398 N N . GLN A 1 177 ? 5.542 2.349 -14.235 1.00 93.31 177 GLN A N 1
ATOM 1399 C CA . GLN A 1 177 ? 6.346 3.536 -13.965 1.00 93.31 177 GLN A CA 1
ATOM 1400 C C . GLN A 1 177 ? 5.677 4.367 -12.868 1.00 93.31 177 GLN A C 1
ATOM 1402 O O . GLN A 1 177 ? 4.483 4.658 -12.944 1.00 93.31 177 GLN A O 1
ATOM 1407 N N . VAL A 1 178 ? 6.442 4.729 -11.838 1.00 95.06 178 VAL A N 1
ATOM 1408 C CA . VAL A 1 178 ? 5.993 5.611 -10.757 1.00 95.06 178 VAL A CA 1
ATOM 1409 C C . VAL A 1 178 ? 6.863 6.858 -10.736 1.00 95.06 178 VAL A C 1
ATOM 1411 O O . VAL A 1 178 ? 8.054 6.772 -10.451 1.00 95.06 178 VAL A O 1
ATOM 1414 N N . PHE A 1 179 ? 6.275 8.019 -10.988 1.00 93.50 179 PHE A N 1
ATOM 1415 C CA . PHE A 1 179 ? 6.960 9.307 -10.935 1.00 93.50 179 PHE A CA 1
ATOM 1416 C C . PHE A 1 179 ? 6.967 9.844 -9.503 1.00 93.50 179 PHE A C 1
ATOM 1418 O O . PHE A 1 179 ? 5.940 9.841 -8.818 1.00 93.50 179 PHE A O 1
ATOM 1425 N N . SER A 1 180 ? 8.125 10.285 -9.008 1.00 94.56 180 SER A N 1
ATOM 1426 C CA . SER A 1 180 ? 8.252 10.830 -7.659 1.00 94.56 180 SER A CA 1
ATOM 1427 C C . SER A 1 180 ? 9.565 11.581 -7.434 1.00 94.56 180 SER A C 1
ATOM 1429 O O . SER A 1 180 ? 10.651 11.061 -7.683 1.00 94.56 180 SER A O 1
ATOM 1431 N N . LYS A 1 181 ? 9.486 12.738 -6.761 1.00 93.81 181 LYS A N 1
ATOM 1432 C CA . LYS A 1 181 ? 10.659 13.434 -6.185 1.00 93.81 181 LYS A CA 1
ATOM 1433 C C . LYS A 1 181 ? 11.396 12.595 -5.128 1.00 93.81 181 LYS A C 1
ATOM 1435 O O . LYS A 1 181 ? 12.517 12.909 -4.751 1.00 93.81 181 LYS A O 1
ATOM 1440 N N . GLN A 1 182 ? 10.753 11.545 -4.616 1.00 96.19 182 GLN A N 1
ATOM 1441 C CA . GLN A 1 182 ? 11.265 10.650 -3.580 1.00 96.19 182 GLN A CA 1
ATOM 1442 C C . GLN A 1 182 ? 11.796 9.324 -4.147 1.00 96.19 182 GLN A C 1
ATOM 1444 O O . GLN A 1 182 ? 12.192 8.462 -3.365 1.00 96.19 182 GLN A O 1
ATOM 1449 N N . ALA A 1 183 ? 11.825 9.143 -5.473 1.00 94.88 183 ALA A N 1
ATOM 1450 C CA . ALA A 1 183 ? 12.169 7.865 -6.098 1.00 94.88 183 ALA A CA 1
ATOM 1451 C C . ALA A 1 183 ? 13.573 7.351 -5.717 1.00 94.88 183 ALA A C 1
ATOM 1453 O O . ALA A 1 183 ? 13.712 6.165 -5.446 1.00 94.88 183 ALA A O 1
ATOM 1454 N N . MET A 1 184 ? 14.575 8.224 -5.545 1.00 94.38 184 MET A N 1
ATOM 1455 C CA . MET A 1 184 ? 15.909 7.820 -5.060 1.00 94.38 184 MET A CA 1
ATOM 1456 C C . MET A 1 184 ? 15.872 7.223 -3.639 1.00 94.38 184 MET A C 1
ATOM 1458 O O . MET A 1 184 ? 16.574 6.258 -3.339 1.00 94.38 184 MET A O 1
ATOM 1462 N N . MET A 1 185 ? 15.033 7.773 -2.750 1.00 97.62 185 MET A N 1
ATOM 1463 C CA . MET A 1 185 ? 14.851 7.221 -1.400 1.00 97.62 185 MET A CA 1
ATOM 1464 C C . MET A 1 185 ? 14.129 5.873 -1.443 1.00 97.62 185 MET A C 1
ATOM 1466 O O . MET A 1 185 ? 14.446 4.990 -0.647 1.00 97.62 185 MET A O 1
ATOM 1470 N N . MET A 1 186 ? 13.170 5.714 -2.364 1.00 98.06 186 MET A N 1
ATOM 1471 C CA . MET A 1 186 ? 12.506 4.431 -2.593 1.00 98.06 186 MET A CA 1
ATOM 1472 C C . MET A 1 186 ? 13.523 3.391 -3.067 1.00 98.06 186 MET A C 1
ATOM 1474 O O . MET A 1 186 ? 13.631 2.348 -2.435 1.00 98.06 186 MET A O 1
ATOM 1478 N N . ASP A 1 187 ? 14.297 3.700 -4.109 1.00 97.06 187 ASP A N 1
ATOM 1479 C CA . ASP A 1 187 ? 15.334 2.827 -4.669 1.00 97.06 187 ASP A CA 1
ATOM 1480 C C . ASP A 1 187 ? 16.338 2.370 -3.602 1.00 97.06 187 ASP A C 1
ATOM 1482 O O . ASP A 1 187 ? 16.499 1.174 -3.367 1.00 97.06 187 ASP A O 1
ATOM 1486 N N . THR A 1 188 ? 16.894 3.317 -2.839 1.00 97.44 188 THR A N 1
ATOM 1487 C CA . THR A 1 188 ? 17.840 3.019 -1.751 1.00 97.44 188 THR A CA 1
ATOM 1488 C C . THR A 1 188 ? 17.249 2.047 -0.721 1.00 97.44 188 THR A C 1
ATOM 1490 O O . THR A 1 188 ? 17.926 1.136 -0.235 1.00 97.44 188 THR A O 1
ATOM 1493 N N . LEU A 1 189 ? 15.974 2.228 -0.361 1.00 98.00 189 LEU A N 1
ATOM 1494 C CA . LEU A 1 189 ? 15.308 1.383 0.626 1.00 98.00 189 LEU A CA 1
ATOM 1495 C C . LEU A 1 189 ? 14.959 -0.003 0.061 1.00 98.00 189 LEU A C 1
ATOM 1497 O O . LEU A 1 189 ? 15.034 -0.999 0.785 1.00 98.00 189 LEU A O 1
ATOM 1501 N N . ILE A 1 190 ? 14.593 -0.069 -1.220 1.00 97.75 190 ILE A N 1
ATOM 1502 C CA . ILE A 1 190 ? 14.338 -1.316 -1.943 1.00 97.75 190 ILE A CA 1
ATOM 1503 C C . ILE A 1 190 ? 15.639 -2.117 -2.055 1.00 97.75 190 ILE A C 1
ATOM 1505 O O . ILE A 1 190 ? 15.627 -3.283 -1.667 1.00 97.75 190 ILE A O 1
ATOM 1509 N N . GLU A 1 191 ? 16.757 -1.504 -2.458 1.00 96.62 191 GLU A N 1
ATOM 1510 C CA . GLU A 1 191 ? 18.073 -2.161 -2.527 1.00 96.62 191 GLU A CA 1
ATOM 1511 C C . GLU A 1 191 ? 18.473 -2.743 -1.169 1.00 96.62 191 GLU A C 1
ATOM 1513 O O . GLU A 1 191 ? 18.856 -3.912 -1.076 1.00 96.62 191 GLU A O 1
ATOM 1518 N N . HIS A 1 192 ? 18.303 -1.971 -0.090 1.00 96.69 192 HIS A N 1
ATOM 1519 C CA . HIS A 1 192 ? 18.604 -2.432 1.263 1.00 96.69 192 HIS A CA 1
ATOM 1520 C C . HIS A 1 192 ? 17.803 -3.687 1.647 1.00 96.69 192 HIS A C 1
ATOM 1522 O O . HIS A 1 192 ? 18.380 -4.712 2.019 1.00 96.69 192 HIS A O 1
ATOM 1528 N N . PHE A 1 193 ? 16.472 -3.638 1.543 1.00 96.31 193 PHE A N 1
ATOM 1529 C CA . PHE A 1 193 ? 15.626 -4.758 1.956 1.00 96.31 193 PHE A CA 1
ATOM 1530 C C . PHE A 1 193 ? 15.709 -5.960 1.009 1.00 96.31 193 PHE A C 1
ATOM 1532 O O . PHE A 1 193 ? 15.703 -7.100 1.479 1.00 96.31 193 PHE A O 1
ATOM 1539 N N . ALA A 1 194 ? 15.829 -5.737 -0.300 1.00 93.75 194 ALA A N 1
ATOM 1540 C CA . ALA A 1 194 ? 16.038 -6.800 -1.277 1.00 93.75 194 ALA A CA 1
ATOM 1541 C C . ALA A 1 194 ? 17.402 -7.478 -1.074 1.00 93.75 194 ALA A C 1
ATOM 1543 O O . ALA A 1 194 ? 17.512 -8.699 -1.200 1.00 93.75 194 ALA A O 1
ATOM 1544 N N . GLY A 1 195 ? 18.442 -6.714 -0.730 1.00 92.50 195 GLY A N 1
ATOM 1545 C CA . GLY A 1 195 ? 19.754 -7.239 -0.352 1.00 92.50 195 GLY A CA 1
ATOM 1546 C C . GLY A 1 195 ? 19.688 -8.109 0.903 1.00 92.50 195 GLY A C 1
ATOM 1547 O O . GLY A 1 195 ? 20.195 -9.230 0.911 1.00 92.50 195 GLY A O 1
ATOM 1548 N N . ASP A 1 196 ? 19.000 -7.644 1.944 1.00 92.94 196 ASP A N 1
ATOM 1549 C CA . ASP A 1 196 ? 18.779 -8.423 3.166 1.00 92.94 196 ASP A CA 1
ATOM 1550 C C . ASP A 1 196 ? 17.944 -9.688 2.924 1.00 92.94 196 ASP A C 1
ATOM 1552 O O . ASP A 1 196 ? 18.202 -10.731 3.530 1.00 92.94 196 ASP A O 1
ATOM 1556 N N . TYR A 1 197 ? 16.960 -9.623 2.026 1.00 89.31 197 TYR A N 1
ATOM 1557 C CA . TYR A 1 197 ? 16.187 -10.783 1.589 1.00 89.31 197 TYR A CA 1
ATOM 1558 C C . TYR A 1 197 ? 17.078 -11.828 0.897 1.00 89.31 197 TYR A C 1
ATOM 1560 O O . TYR A 1 197 ? 17.063 -12.996 1.290 1.00 89.31 197 TYR A O 1
ATOM 1568 N N . ARG A 1 198 ? 17.920 -11.406 -0.058 1.00 89.12 198 ARG A N 1
ATOM 1569 C CA . ARG A 1 198 ? 18.885 -12.273 -0.763 1.00 89.12 198 ARG A CA 1
ATOM 1570 C C . ARG A 1 198 ? 19.880 -12.937 0.194 1.00 89.12 198 ARG A C 1
ATOM 1572 O O . ARG A 1 198 ? 20.072 -14.152 0.136 1.00 89.12 198 ARG A O 1
ATOM 1579 N N . LYS A 1 199 ? 20.429 -12.182 1.153 1.00 88.25 199 LYS A N 1
ATOM 1580 C CA . LYS A 1 199 ? 21.330 -12.724 2.190 1.00 88.25 199 LYS A CA 1
ATOM 1581 C C . LYS A 1 199 ? 20.672 -13.835 3.009 1.00 88.25 199 LYS A C 1
ATOM 1583 O O . LYS A 1 199 ? 21.287 -14.867 3.254 1.00 88.25 199 LYS A O 1
ATOM 1588 N N . ARG A 1 200 ? 19.401 -13.669 3.402 1.00 86.44 200 ARG A N 1
ATOM 1589 C CA . ARG A 1 200 ? 18.647 -14.701 4.148 1.00 86.44 200 ARG A CA 1
ATOM 1590 C C . ARG A 1 200 ? 18.426 -15.980 3.343 1.00 86.44 200 ARG A C 1
ATOM 1592 O O . ARG A 1 200 ? 18.261 -17.037 3.945 1.00 86.44 200 ARG A O 1
ATOM 1599 N N . LEU A 1 201 ? 18.419 -15.887 2.015 1.00 84.06 201 LEU A N 1
ATOM 1600 C CA . LEU A 1 201 ? 18.346 -17.034 1.110 1.00 84.06 201 LEU A CA 1
ATOM 1601 C C . LEU A 1 201 ? 19.713 -17.695 0.854 1.00 84.06 201 LEU A C 1
ATOM 1603 O O . LEU A 1 201 ? 19.775 -18.660 0.099 1.00 84.06 201 LEU A O 1
ATOM 1607 N N . GLY A 1 202 ? 20.796 -17.211 1.475 1.00 75.25 202 GLY A N 1
ATOM 1608 C CA . GLY A 1 202 ? 22.147 -17.736 1.258 1.00 75.25 202 GLY A CA 1
ATOM 1609 C C . GLY A 1 202 ? 22.768 -17.302 -0.072 1.00 75.25 202 GLY A C 1
ATOM 1610 O O . GLY A 1 202 ? 23.690 -17.951 -0.553 1.00 75.25 202 GLY A O 1
ATOM 1611 N N . GLN A 1 203 ? 22.263 -16.223 -0.677 1.00 66.81 203 GLN A N 1
ATOM 1612 C CA . GLN A 1 203 ? 22.836 -15.611 -1.875 1.00 66.81 203 GLN A CA 1
ATOM 1613 C C . GLN A 1 203 ? 23.751 -14.450 -1.442 1.00 66.81 203 GLN A C 1
ATOM 1615 O O . GLN A 1 203 ? 23.288 -13.321 -1.275 1.00 66.81 203 GLN A O 1
ATOM 1620 N N . GLU A 1 204 ? 25.039 -14.710 -1.194 1.00 46.28 204 GLU A N 1
ATOM 1621 C CA . GLU A 1 204 ? 26.009 -13.654 -0.854 1.00 46.28 204 GLU A CA 1
ATOM 1622 C C . GLU A 1 204 ? 26.583 -12.970 -2.123 1.00 46.28 204 GLU A C 1
ATOM 1624 O O . GLU A 1 204 ? 27.330 -13.581 -2.875 1.00 46.28 204 GLU A O 1
ATOM 1629 N N . THR A 1 205 ? 26.137 -11.719 -2.343 1.00 52.19 205 THR A N 1
ATOM 1630 C CA . THR A 1 205 ? 26.659 -10.503 -3.054 1.00 52.19 205 THR A CA 1
ATOM 1631 C C . THR A 1 205 ? 27.949 -10.522 -3.916 1.00 52.19 205 THR A C 1
ATOM 1633 O O . THR A 1 205 ? 28.851 -11.292 -3.614 1.00 52.19 205 THR A O 1
ATOM 1636 N N . PRO A 1 206 ? 28.235 -9.466 -4.730 1.00 54.03 206 PRO A N 1
ATOM 1637 C CA . PRO A 1 206 ? 27.407 -8.635 -5.627 1.00 54.03 206 PRO A CA 1
ATOM 1638 C C . PRO A 1 206 ? 28.020 -8.564 -7.057 1.00 54.03 206 PRO A C 1
ATOM 1640 O O . PRO A 1 206 ? 29.217 -8.764 -7.239 1.00 54.03 206 PRO A O 1
ATOM 1643 N N . SER A 1 207 ? 27.254 -8.217 -8.091 1.00 36.34 207 SER A N 1
ATOM 1644 C CA . SER A 1 207 ? 27.852 -7.699 -9.334 1.00 36.34 207 SER A CA 1
ATOM 1645 C C . SER A 1 207 ? 26.891 -6.759 -10.041 1.00 36.34 207 SER A C 1
ATOM 1647 O O . SER A 1 207 ? 25.687 -7.019 -10.109 1.00 36.34 207 SER A O 1
ATOM 1649 N N . ASP A 1 208 ? 27.451 -5.643 -10.510 1.00 38.34 208 ASP A N 1
ATOM 1650 C CA . ASP A 1 208 ? 26.844 -4.732 -11.469 1.00 38.34 208 ASP A CA 1
ATOM 1651 C C . ASP A 1 208 ? 26.112 -5.550 -12.519 1.00 38.34 208 ASP A C 1
ATOM 1653 O O . ASP A 1 208 ? 26.712 -6.413 -13.154 1.00 38.34 208 ASP A O 1
ATOM 1657 N N . HIS A 1 209 ? 24.814 -5.299 -12.673 1.00 39.66 209 HIS A N 1
ATOM 1658 C CA . HIS A 1 209 ? 23.962 -6.047 -13.584 1.00 39.66 209 HIS A CA 1
ATOM 1659 C C . HIS A 1 209 ? 23.872 -7.542 -13.251 1.00 39.66 209 HIS A C 1
ATOM 1661 O O . HIS A 1 209 ? 24.599 -8.355 -13.812 1.00 39.66 209 HIS A O 1
ATOM 1667 N N . ALA A 1 210 ? 22.889 -7.922 -12.432 1.00 38.69 210 ALA A N 1
ATOM 1668 C CA . ALA A 1 210 ? 22.465 -9.314 -12.329 1.00 38.69 210 ALA A CA 1
ATOM 1669 C C . ALA A 1 210 ? 22.021 -9.826 -13.715 1.00 38.69 210 ALA A C 1
ATOM 1671 O O . ALA A 1 210 ? 20.873 -9.663 -14.131 1.00 38.69 210 ALA A O 1
ATOM 1672 N N . ASN A 1 211 ? 22.977 -10.398 -14.447 1.00 33.62 211 ASN A N 1
ATOM 1673 C CA . ASN A 1 211 ? 22.756 -11.322 -15.538 1.00 33.62 211 ASN A CA 1
ATOM 1674 C C . ASN A 1 211 ? 22.154 -12.561 -14.880 1.00 33.62 211 ASN A C 1
ATOM 1676 O O . ASN A 1 211 ? 22.848 -13.308 -14.188 1.00 33.62 211 ASN A O 1
ATOM 1680 N N . TYR A 1 212 ? 20.840 -12.722 -14.989 1.00 38.47 212 TYR A N 1
ATOM 1681 C CA . TYR A 1 212 ? 20.214 -13.991 -14.664 1.00 38.47 212 TYR A CA 1
ATOM 1682 C C . TYR A 1 212 ? 20.552 -14.953 -15.800 1.00 38.47 212 TYR A C 1
ATOM 1684 O O . TYR A 1 212 ? 19.737 -15.145 -16.692 1.00 38.47 212 TYR A O 1
ATOM 1692 N N . ASP A 1 213 ? 21.753 -15.525 -15.754 1.00 28.16 213 ASP A N 1
ATOM 1693 C CA . ASP A 1 213 ? 22.211 -16.544 -16.695 1.00 28.16 213 ASP A CA 1
ATOM 1694 C C . ASP A 1 213 ? 21.308 -17.783 -16.536 1.00 28.16 213 ASP A C 1
ATOM 1696 O O . ASP A 1 213 ? 21.479 -18.615 -15.637 1.00 28.16 213 ASP A O 1
ATOM 1700 N N . TYR A 1 214 ? 20.262 -17.869 -17.361 1.00 36.09 214 TYR A N 1
ATOM 1701 C CA . TYR A 1 214 ? 19.314 -18.985 -17.397 1.00 36.09 214 TYR A CA 1
ATOM 1702 C C . TYR A 1 214 ? 19.800 -20.036 -18.398 1.00 36.09 214 TYR A C 1
ATOM 1704 O O . TYR A 1 214 ? 19.079 -20.456 -19.305 1.00 36.09 214 TYR A O 1
ATOM 1712 N N . HIS A 1 215 ? 21.018 -20.538 -18.214 1.00 28.03 215 HIS A N 1
ATOM 1713 C CA . HIS A 1 215 ? 21.447 -21.747 -18.904 1.00 28.03 215 HIS A CA 1
ATOM 1714 C C . HIS A 1 215 ? 20.844 -22.979 -18.219 1.00 28.03 215 HIS A C 1
ATOM 1716 O O . HIS A 1 215 ? 21.426 -23.580 -17.318 1.00 28.03 215 HIS A O 1
ATOM 1722 N N . SER A 1 216 ? 19.648 -23.374 -18.662 1.00 31.12 216 SER A N 1
ATOM 1723 C CA . SER A 1 216 ? 19.144 -24.731 -18.454 1.00 31.12 216 SER A CA 1
ATOM 1724 C C . SER A 1 216 ? 19.183 -25.467 -19.786 1.00 31.12 216 SER A C 1
ATOM 1726 O O . SER A 1 216 ? 18.305 -25.303 -20.631 1.00 31.12 216 SER A O 1
ATOM 1728 N N . ASP A 1 217 ? 20.214 -26.293 -19.964 1.00 32.25 217 ASP A N 1
ATOM 1729 C CA . ASP A 1 217 ? 20.420 -27.182 -21.116 1.00 32.25 217 ASP A CA 1
ATOM 1730 C C . ASP A 1 217 ? 19.482 -28.412 -21.069 1.00 32.25 217 ASP A C 1
ATOM 1732 O O . ASP A 1 217 ? 19.816 -29.554 -21.374 1.00 32.25 217 ASP A O 1
ATOM 1736 N N . SER A 1 218 ? 18.265 -28.196 -20.580 1.00 33.91 218 SER A N 1
ATOM 1737 C CA . SER A 1 218 ? 17.178 -29.159 -20.472 1.00 33.91 218 SER A CA 1
ATOM 1738 C C . SER A 1 218 ? 15.908 -28.333 -20.333 1.00 33.91 218 SER A C 1
ATOM 1740 O O . SER A 1 218 ? 15.781 -27.561 -19.390 1.00 33.91 218 SER A O 1
ATOM 1742 N N . GLY A 1 219 ? 15.002 -28.433 -21.309 1.00 32.00 219 GLY A N 1
ATOM 1743 C CA . GLY A 1 219 ? 13.855 -27.539 -21.533 1.00 32.00 219 GLY A CA 1
ATOM 1744 C C . GLY A 1 219 ? 12.761 -27.516 -20.453 1.00 32.00 219 GLY A C 1
ATOM 1745 O O . GLY A 1 219 ? 11.581 -27.638 -20.770 1.00 32.00 219 GLY A O 1
ATOM 1746 N N . SER A 1 220 ? 13.118 -27.315 -19.188 1.00 27.98 220 SER A N 1
ATOM 1747 C CA . SER A 1 220 ? 12.208 -27.059 -18.077 1.00 27.98 220 SER A CA 1
ATOM 1748 C C . SER A 1 220 ? 12.748 -25.908 -17.229 1.00 27.98 220 SER A C 1
ATOM 1750 O O . SER A 1 220 ? 13.573 -26.099 -16.335 1.00 27.98 220 SER A O 1
ATOM 1752 N N . ILE A 1 221 ? 12.259 -24.698 -17.504 1.00 32.69 221 ILE A N 1
ATOM 1753 C CA . ILE A 1 221 ? 12.524 -23.505 -16.697 1.00 32.69 221 ILE A CA 1
ATOM 1754 C C . ILE A 1 221 ? 11.922 -23.731 -15.304 1.00 32.69 221 ILE A C 1
ATOM 1756 O O . ILE A 1 221 ? 10.718 -23.569 -15.098 1.00 32.69 221 ILE A O 1
ATOM 1760 N N . SER A 1 222 ? 12.761 -24.102 -14.341 1.00 29.81 222 SER A N 1
ATOM 1761 C CA . SER A 1 222 ? 12.381 -24.181 -12.930 1.00 29.81 222 SER A CA 1
ATOM 1762 C C . SER A 1 222 ? 12.596 -22.817 -12.283 1.00 29.81 222 SER A C 1
ATOM 1764 O O . SER A 1 222 ? 13.548 -22.595 -11.546 1.00 29.81 222 SER A O 1
ATOM 1766 N N . LEU A 1 223 ? 11.704 -21.880 -12.601 1.00 40.09 223 LEU A N 1
ATOM 1767 C CA . LEU A 1 223 ? 11.506 -20.685 -11.783 1.00 40.09 223 LEU A CA 1
ATOM 1768 C C . LEU A 1 223 ? 10.830 -21.101 -10.466 1.00 40.09 223 LEU A C 1
ATOM 1770 O O . LEU A 1 223 ? 10.078 -22.086 -10.472 1.00 40.09 223 LEU A O 1
ATOM 1774 N N . PRO A 1 224 ? 11.062 -20.384 -9.344 1.00 38.72 224 PRO A N 1
ATOM 1775 C CA . PRO A 1 224 ? 10.340 -20.649 -8.108 1.00 38.72 224 PRO A CA 1
ATOM 1776 C C . PRO A 1 224 ? 8.846 -20.679 -8.440 1.00 38.72 224 PRO A C 1
ATOM 1778 O O . PRO A 1 224 ? 8.374 -19.837 -9.213 1.00 38.72 224 PRO A O 1
ATOM 1781 N N . PRO A 1 225 ? 8.109 -21.693 -7.963 1.00 33.78 225 PRO A N 1
ATOM 1782 C CA . PRO A 1 225 ? 6.782 -21.965 -8.473 1.00 33.78 225 PRO A CA 1
ATOM 1783 C C . PRO A 1 225 ? 5.923 -20.706 -8.344 1.00 33.78 225 PRO A C 1
ATOM 1785 O O . PRO A 1 225 ? 5.733 -20.188 -7.242 1.00 33.78 225 PRO A O 1
ATOM 1788 N N . LEU A 1 226 ? 5.298 -20.287 -9.449 1.00 43.44 226 LEU A N 1
ATOM 1789 C CA . LEU A 1 226 ? 4.117 -19.403 -9.477 1.00 43.44 226 LEU A CA 1
ATOM 1790 C C . LEU A 1 226 ? 2.901 -20.042 -8.750 1.00 43.44 226 LEU A C 1
ATOM 1792 O O . LEU A 1 226 ? 1.750 -19.691 -8.984 1.00 43.44 226 LEU A O 1
ATOM 1796 N N . SER A 1 227 ? 3.160 -20.986 -7.843 1.00 35.25 227 SER A N 1
ATOM 1797 C CA . SER A 1 227 ? 2.246 -21.969 -7.280 1.00 35.25 227 SER A CA 1
ATOM 1798 C C . SER A 1 227 ? 2.539 -22.161 -5.788 1.00 35.25 227 SER A C 1
ATOM 1800 O O . SER A 1 227 ? 2.724 -23.276 -5.306 1.00 35.25 227 SER A O 1
ATOM 1802 N N . ARG A 1 228 ? 2.557 -21.073 -5.015 1.00 39.09 228 ARG A N 1
ATOM 1803 C CA . ARG A 1 228 ? 2.090 -21.130 -3.621 1.00 39.09 228 ARG A CA 1
ATOM 1804 C C . ARG A 1 228 ? 0.923 -20.155 -3.463 1.00 39.09 228 ARG A C 1
ATOM 1806 O O . ARG A 1 228 ? 1.141 -19.008 -3.083 1.00 39.09 228 ARG A O 1
ATOM 1813 N N . PRO A 1 229 ? -0.317 -20.607 -3.729 1.00 41.94 229 PRO A N 1
ATOM 1814 C CA . PRO A 1 229 ? -1.537 -19.793 -3.629 1.00 41.94 229 PRO A CA 1
ATOM 1815 C C . PRO A 1 229 ? -1.831 -19.229 -2.222 1.00 41.94 229 PRO A C 1
ATOM 1817 O O . PRO A 1 229 ? -2.791 -18.481 -2.029 1.00 41.94 229 PRO A O 1
ATOM 1820 N N . ASP A 1 230 ? -1.031 -19.598 -1.218 1.00 39.12 230 ASP A N 1
ATOM 1821 C CA . ASP A 1 230 ? -1.423 -19.523 0.187 1.00 39.12 230 ASP A CA 1
ATOM 1822 C C . ASP A 1 230 ? -0.662 -18.509 1.036 1.00 39.12 230 ASP A C 1
ATOM 1824 O O . ASP A 1 230 ? -0.960 -18.396 2.227 1.00 39.12 230 ASP A O 1
ATOM 1828 N N . SER A 1 231 ? 0.262 -17.718 0.475 1.00 45.56 231 SER A N 1
ATOM 1829 C CA . SER A 1 231 ? 0.800 -16.605 1.260 1.00 45.56 231 SER A CA 1
ATOM 1830 C C . SER A 1 231 ? -0.271 -15.499 1.346 1.00 45.56 231 SER A C 1
ATOM 1832 O O . SER A 1 231 ? -0.732 -14.987 0.322 1.00 45.56 231 SER A O 1
ATOM 1834 N N . PRO A 1 232 ? -0.726 -15.101 2.550 1.00 46.59 232 PRO A N 1
ATOM 1835 C CA . PRO A 1 232 ? -1.7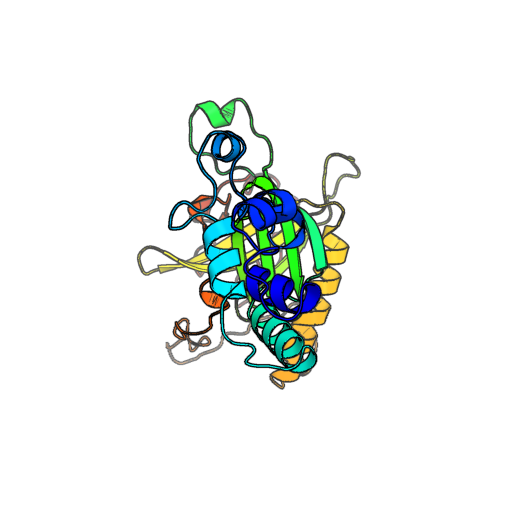19 -14.032 2.698 1.00 46.59 232 PRO A CA 1
ATOM 1836 C C . PRO A 1 232 ? -1.225 -12.683 2.146 1.00 46.59 232 PRO A C 1
ATOM 1838 O O . PRO A 1 232 ? -2.036 -11.792 1.915 1.00 46.59 232 PRO A O 1
ATOM 1841 N N . GLN A 1 233 ? 0.085 -12.554 1.911 1.00 49.31 233 GLN A N 1
ATOM 1842 C CA . GLN A 1 233 ? 0.744 -11.400 1.303 1.00 49.31 233 GLN A CA 1
ATOM 1843 C C . GLN A 1 233 ? 0.569 -11.365 -0.226 1.00 49.31 233 GLN A C 1
ATOM 1845 O O . GLN A 1 233 ? 0.318 -10.293 -0.764 1.00 49.31 233 GLN A O 1
ATOM 1850 N N . ARG A 1 234 ? 0.586 -12.519 -0.917 1.00 51.12 234 ARG A N 1
ATOM 1851 C CA . ARG A 1 234 ? 0.312 -12.619 -2.368 1.00 51.12 234 ARG A CA 1
ATOM 1852 C C . ARG A 1 234 ? -1.174 -12.467 -2.724 1.00 51.12 234 ARG A C 1
ATOM 1854 O O . ARG A 1 234 ? -1.512 -12.258 -3.881 1.00 51.12 234 ARG A O 1
ATOM 1861 N N . ARG A 1 235 ? -2.085 -12.531 -1.740 1.00 47.00 235 ARG A N 1
ATOM 1862 C CA . ARG A 1 235 ? -3.537 -12.293 -1.930 1.00 47.00 235 ARG A CA 1
ATOM 1863 C C . ARG A 1 235 ? -3.906 -10.818 -2.094 1.00 47.00 235 ARG A C 1
ATOM 1865 O O . ARG A 1 235 ? -5.093 -10.483 -2.117 1.00 47.00 235 ARG A O 1
ATOM 1872 N N . LEU A 1 236 ? -2.924 -9.926 -2.138 1.00 52.91 236 LEU A N 1
ATOM 1873 C CA . LEU A 1 236 ? -3.202 -8.519 -2.357 1.00 52.91 236 LEU A CA 1
ATOM 1874 C C . LEU A 1 236 ? -3.625 -8.280 -3.789 1.00 52.91 236 LEU A C 1
ATOM 1876 O O . LEU A 1 236 ? -3.189 -8.947 -4.722 1.00 52.91 236 LEU A O 1
ATOM 1880 N N . ALA A 1 237 ? -4.554 -7.345 -3.923 1.00 57.84 237 ALA A N 1
ATOM 1881 C CA . ALA A 1 237 ? -5.193 -7.060 -5.180 1.00 57.84 237 ALA A CA 1
ATOM 1882 C C . ALA A 1 237 ? -4.156 -6.531 -6.175 1.00 57.84 237 ALA A C 1
ATOM 1884 O O . ALA A 1 237 ? -3.714 -5.395 -6.064 1.00 57.84 237 ALA A O 1
ATOM 1885 N N . ASN A 1 238 ? -3.830 -7.345 -7.174 1.00 69.31 238 ASN A N 1
ATOM 1886 C CA . ASN A 1 238 ? -3.209 -6.883 -8.404 1.00 69.31 238 ASN A CA 1
ATOM 1887 C C . ASN A 1 238 ? -4.333 -6.358 -9.292 1.00 69.31 238 ASN A C 1
ATOM 1889 O O . ASN A 1 238 ? -4.879 -7.070 -10.137 1.00 69.31 238 ASN A O 1
ATOM 1893 N N . LYS A 1 239 ? -4.745 -5.108 -9.056 1.00 81.56 239 LYS A N 1
ATOM 1894 C CA . LYS A 1 239 ? -5.774 -4.434 -9.857 1.00 81.56 239 LYS A CA 1
ATOM 1895 C C . LYS A 1 239 ? -5.158 -3.924 -11.160 1.00 81.56 239 LYS A C 1
ATOM 1897 O O . LYS A 1 239 ? -5.310 -2.754 -11.486 1.00 81.56 239 LYS A O 1
ATOM 1902 N N . LEU A 1 240 ? -4.480 -4.806 -11.900 1.00 83.25 240 LEU A N 1
ATOM 1903 C CA . LEU A 1 240 ? -3.638 -4.463 -13.053 1.00 83.25 240 LEU A CA 1
ATOM 1904 C C . LEU A 1 240 ? -4.381 -3.655 -14.110 1.00 83.25 240 LEU A C 1
ATOM 1906 O O . LEU A 1 240 ? -3.815 -2.744 -14.693 1.00 83.25 240 LEU A O 1
ATOM 1910 N N . SER A 1 241 ? -5.675 -3.923 -14.303 1.00 80.94 241 SER A N 1
ATOM 1911 C CA . SER A 1 241 ? -6.486 -3.148 -15.239 1.00 80.94 241 SER A CA 1
ATOM 1912 C C . SER A 1 241 ? -6.509 -1.655 -14.896 1.00 80.94 241 SER A C 1
ATOM 1914 O O . SER A 1 241 ? -6.699 -0.843 -15.799 1.00 80.94 241 SER A O 1
ATOM 1916 N N . ARG A 1 242 ? -6.389 -1.284 -13.611 1.00 82.38 242 ARG A N 1
ATOM 1917 C CA . ARG A 1 242 ? -6.391 0.102 -13.106 1.00 82.38 242 ARG A CA 1
ATOM 1918 C C . ARG A 1 242 ? -5.042 0.810 -13.264 1.00 82.38 242 ARG A C 1
ATOM 1920 O O . ARG A 1 242 ? -4.942 1.953 -12.838 1.00 82.38 242 ARG A O 1
ATOM 1927 N N . LEU A 1 243 ? -4.037 0.147 -13.823 1.00 85.62 243 LEU A N 1
ATOM 1928 C CA . LEU A 1 243 ? -2.685 0.665 -13.970 1.00 85.62 243 LEU A CA 1
ATOM 1929 C C . LEU A 1 243 ? -2.360 0.839 -15.455 1.00 85.62 243 LEU A C 1
ATOM 1931 O O . LEU A 1 243 ? -2.730 -0.007 -16.272 1.00 85.62 243 LEU A O 1
ATOM 1935 N N . ALA A 1 244 ? -1.646 1.909 -15.790 1.00 86.25 244 ALA A N 1
ATOM 1936 C CA . ALA A 1 244 ? -0.940 2.013 -17.058 1.00 86.25 244 ALA A CA 1
ATOM 1937 C C . ALA A 1 244 ? 0.322 1.137 -16.983 1.00 86.25 244 ALA A C 1
ATOM 1939 O O . ALA A 1 244 ? 1.205 1.384 -16.164 1.00 86.25 244 ALA A O 1
ATOM 1940 N N . LEU A 1 245 ? 0.363 0.053 -17.764 1.00 87.25 245 LEU A N 1
ATOM 1941 C CA . LEU A 1 245 ? 1.443 -0.938 -17.722 1.00 87.25 245 LEU A CA 1
ATOM 1942 C C . LEU A 1 245 ? 1.998 -1.172 -19.125 1.00 87.25 245 LEU A C 1
ATOM 1944 O O . LEU A 1 245 ? 1.225 -1.464 -20.040 1.00 87.25 245 LEU A O 1
ATOM 1948 N N . ALA A 1 246 ? 3.321 -1.147 -19.273 1.00 86.19 246 ALA A N 1
ATOM 1949 C CA . ALA A 1 246 ? 3.978 -1.680 -20.463 1.00 86.19 246 ALA A CA 1
ATOM 1950 C C . ALA A 1 246 ? 4.098 -3.196 -20.369 1.00 86.19 246 ALA A C 1
ATOM 1952 O O . ALA A 1 246 ? 4.545 -3.724 -19.352 1.00 86.19 246 ALA A O 1
ATOM 1953 N N . THR A 1 247 ? 3.707 -3.900 -21.428 1.00 84.44 247 THR A N 1
ATOM 1954 C CA . THR A 1 247 ? 3.729 -5.362 -21.500 1.00 84.44 247 THR A CA 1
ATOM 1955 C C . THR A 1 247 ? 4.768 -5.819 -22.512 1.00 84.44 247 THR A C 1
ATOM 1957 O O . THR A 1 247 ? 4.726 -5.415 -23.671 1.00 84.44 247 THR A O 1
ATOM 1960 N N . HIS A 1 248 ? 5.665 -6.697 -22.079 1.00 80.50 248 HIS A N 1
ATOM 1961 C CA . HIS A 1 248 ? 6.720 -7.281 -22.896 1.00 80.50 248 HIS A CA 1
ATOM 1962 C C . HIS A 1 248 ? 6.565 -8.805 -22.972 1.00 80.50 248 HIS A C 1
ATOM 1964 O O . HIS A 1 248 ? 6.106 -9.448 -22.020 1.00 80.50 248 HIS A O 1
ATOM 1970 N N . ASP A 1 249 ? 6.940 -9.389 -24.109 1.00 78.94 249 ASP A N 1
ATOM 1971 C CA . ASP A 1 249 ? 7.009 -10.842 -24.273 1.00 78.94 249 ASP A CA 1
ATOM 1972 C C . ASP A 1 249 ? 8.224 -11.445 -23.541 1.00 78.94 249 ASP A C 1
ATOM 1974 O O . ASP A 1 249 ? 9.071 -10.741 -22.989 1.00 78.94 249 ASP A O 1
ATOM 1978 N N . GLY A 1 250 ? 8.336 -12.776 -23.548 1.00 68.81 250 GLY A N 1
ATOM 1979 C CA . GLY A 1 250 ? 9.477 -13.481 -22.947 1.00 68.81 250 GLY A CA 1
ATOM 1980 C C . GLY A 1 250 ? 10.832 -13.222 -23.625 1.00 68.81 250 GLY A C 1
ATOM 1981 O O . GLY A 1 250 ? 11.842 -13.714 -23.138 1.00 68.81 250 GLY A O 1
ATOM 1982 N N . ARG A 1 251 ? 10.863 -12.482 -24.740 1.00 69.69 251 ARG A N 1
ATOM 1983 C CA . ARG A 1 251 ? 12.073 -12.048 -25.455 1.00 69.69 251 ARG A CA 1
ATOM 1984 C C . ARG A 1 251 ? 12.372 -10.558 -25.227 1.00 69.69 251 ARG A C 1
ATOM 1986 O O . ARG A 1 251 ? 13.344 -10.056 -25.780 1.00 69.69 251 ARG A O 1
ATOM 1993 N N . GLY A 1 252 ? 11.557 -9.862 -24.428 1.00 67.00 252 GLY A N 1
ATOM 1994 C CA . GLY A 1 252 ? 11.689 -8.434 -24.146 1.00 67.00 252 GLY A CA 1
ATOM 1995 C C . GLY A 1 252 ? 11.158 -7.513 -25.252 1.00 67.00 252 GLY A C 1
ATOM 1996 O O . GLY A 1 252 ? 11.444 -6.317 -25.237 1.00 67.00 252 GLY A O 1
ATOM 1997 N N . ASN A 1 253 ? 10.382 -8.027 -26.211 1.00 72.88 253 ASN A N 1
ATOM 1998 C CA . ASN A 1 253 ? 9.707 -7.190 -27.203 1.00 72.88 253 ASN A CA 1
ATOM 1999 C C . ASN A 1 253 ? 8.450 -6.566 -26.598 1.00 72.88 253 ASN A C 1
ATOM 2001 O O . ASN A 1 253 ? 7.662 -7.261 -25.952 1.00 72.88 253 ASN A O 1
ATOM 2005 N N . LEU A 1 254 ? 8.231 -5.275 -26.851 1.00 78.44 254 LEU A N 1
ATOM 2006 C CA . LEU A 1 254 ? 7.023 -4.571 -26.427 1.00 78.44 254 LEU A CA 1
ATOM 2007 C C . LEU A 1 254 ? 5.804 -5.118 -27.188 1.00 78.44 254 LEU A C 1
ATOM 2009 O O . LEU A 1 254 ? 5.720 -5.009 -28.410 1.00 78.44 254 LEU A O 1
ATOM 2013 N N . LEU A 1 255 ? 4.856 -5.701 -26.455 1.00 72.94 255 LEU A N 1
ATOM 2014 C CA . LEU A 1 255 ? 3.576 -6.188 -26.979 1.00 72.94 255 LEU A CA 1
ATOM 2015 C C . LEU A 1 255 ? 2.493 -5.099 -26.966 1.00 72.94 255 LEU A C 1
ATOM 2017 O O . LEU A 1 255 ? 1.534 -5.174 -27.730 1.00 72.94 255 LEU A O 1
ATOM 2021 N N . GLY A 1 256 ? 2.637 -4.102 -26.091 1.00 69.12 256 GLY A N 1
ATOM 2022 C CA . GLY A 1 256 ? 1.718 -2.973 -25.949 1.00 69.12 256 GLY A CA 1
ATOM 2023 C C . GLY A 1 256 ? 1.666 -2.445 -24.514 1.00 69.12 256 GLY A C 1
ATOM 2024 O O . GLY A 1 256 ? 2.081 -3.126 -23.576 1.00 69.12 256 GLY A O 1
ATOM 2025 N N . GLY A 1 257 ? 1.158 -1.229 -24.328 1.00 62.69 257 GLY A N 1
ATOM 2026 C CA . GLY A 1 257 ? 1.036 -0.599 -23.014 1.00 62.69 257 GLY A CA 1
ATOM 2027 C C . GLY A 1 257 ? 0.484 0.819 -23.080 1.00 62.69 257 GLY A C 1
ATOM 2028 O O . GLY A 1 257 ? 0.392 1.390 -24.162 1.00 62.69 257 GLY A O 1
ATOM 2029 N N . ALA A 1 258 ? 0.097 1.353 -21.921 1.00 56.59 258 ALA A N 1
ATOM 2030 C CA . ALA A 1 258 ? -0.179 2.780 -21.744 1.00 56.59 258 ALA A CA 1
ATOM 2031 C C . ALA A 1 258 ? 1.114 3.494 -21.306 1.00 56.59 258 ALA A C 1
ATOM 2033 O O . ALA A 1 258 ? 1.911 2.897 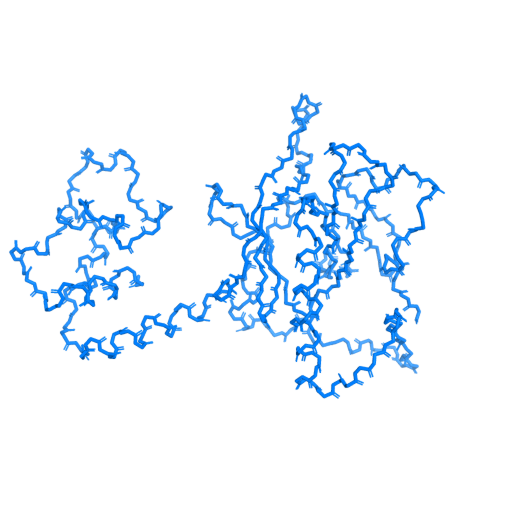-20.573 1.00 56.59 258 ALA A O 1
ATOM 2034 N N . GLY A 1 259 ? 1.310 4.715 -21.801 1.00 51.34 259 GLY A N 1
ATOM 2035 C CA . GLY A 1 259 ? 2.518 5.526 -21.653 1.00 51.34 259 GLY A CA 1
ATOM 2036 C C . GLY A 1 259 ? 3.340 5.685 -22.922 1.00 51.34 259 GLY A C 1
ATOM 2037 O O . GLY A 1 259 ? 3.267 4.870 -23.847 1.00 51.34 259 GLY A O 1
ATOM 2038 N N . ASP A 1 260 ? 4.120 6.763 -22.966 1.00 50.12 260 ASP A N 1
ATOM 2039 C CA . ASP A 1 260 ? 5.015 7.086 -24.075 1.00 50.12 260 ASP A CA 1
ATOM 2040 C C . ASP A 1 260 ? 6.294 6.236 -23.997 1.00 50.12 260 ASP A C 1
ATOM 2042 O O . ASP A 1 260 ? 7.399 6.694 -23.727 1.00 50.12 260 ASP A O 1
ATOM 2046 N N . TRP A 1 261 ? 6.129 4.927 -24.188 1.00 52.09 261 TRP A N 1
ATOM 2047 C CA . TRP A 1 261 ? 7.235 3.966 -24.244 1.00 52.09 261 TRP A CA 1
ATOM 2048 C C . TRP A 1 261 ? 7.937 3.975 -25.609 1.00 52.09 261 TRP A C 1
ATOM 2050 O O . TRP A 1 261 ? 8.824 3.153 -25.848 1.00 52.09 261 TRP A O 1
ATOM 2060 N N . ASN A 1 262 ? 7.506 4.850 -26.525 1.00 41.53 262 ASN A N 1
ATOM 2061 C CA . ASN A 1 262 ? 7.864 4.804 -27.934 1.00 41.53 262 ASN A CA 1
ATOM 2062 C C . ASN A 1 262 ? 8.325 6.155 -28.498 1.00 41.53 262 ASN A C 1
ATOM 2064 O O . ASN A 1 262 ? 8.080 6.404 -29.671 1.00 41.53 262 ASN A O 1
ATOM 2068 N N . THR A 1 263 ? 9.026 6.997 -27.732 1.00 36.09 263 THR A N 1
ATOM 2069 C CA . THR A 1 263 ? 9.719 8.155 -28.323 1.00 36.09 263 THR A CA 1
ATOM 2070 C C . THR A 1 263 ? 10.866 8.676 -27.450 1.00 36.09 263 THR A C 1
ATOM 2072 O O . THR A 1 263 ? 10.691 9.577 -26.650 1.00 36.09 263 THR A O 1
ATOM 2075 N N . ASP A 1 264 ? 12.052 8.070 -27.583 1.00 32.47 264 ASP A N 1
ATOM 2076 C CA . ASP A 1 264 ? 13.311 8.792 -27.834 1.00 32.47 264 ASP A CA 1
ATOM 2077 C C . ASP A 1 264 ? 14.478 7.803 -27.955 1.00 32.47 264 ASP A C 1
ATOM 2079 O O . ASP A 1 264 ? 14.907 7.149 -27.005 1.00 32.47 264 ASP A O 1
ATOM 2083 N N . LEU A 1 265 ? 15.025 7.716 -29.167 1.00 36.47 265 LEU A N 1
ATOM 2084 C CA . LEU A 1 265 ? 16.159 6.873 -29.567 1.00 36.47 265 LEU A CA 1
ATOM 2085 C C . LEU A 1 265 ? 17.503 7.256 -28.903 1.00 36.47 265 LEU A C 1
ATOM 2087 O O . LEU A 1 265 ? 18.545 6.769 -29.333 1.00 36.47 265 LEU A O 1
ATOM 2091 N N . ASN A 1 266 ? 17.493 8.098 -27.866 1.00 32.97 266 ASN A N 1
ATOM 2092 C CA . ASN A 1 266 ? 18.694 8.613 -27.203 1.00 32.97 266 ASN A CA 1
ATOM 2093 C C . ASN A 1 266 ? 18.858 8.169 -25.743 1.00 32.97 266 ASN A C 1
ATOM 2095 O O . ASN A 1 266 ? 19.908 8.432 -25.158 1.00 32.97 266 ASN A O 1
ATOM 2099 N N . TYR A 1 267 ? 17.890 7.453 -25.164 1.00 39.75 267 TYR A N 1
ATOM 2100 C CA . TYR A 1 267 ? 18.097 6.783 -23.882 1.00 39.75 267 TYR A CA 1
ATOM 2101 C C . TYR A 1 267 ? 18.527 5.332 -24.108 1.00 39.75 267 TYR A C 1
ATOM 2103 O O . TYR A 1 267 ? 17.863 4.610 -24.861 1.00 39.75 267 TYR A O 1
ATOM 2111 N N . PRO A 1 268 ? 19.609 4.852 -23.465 1.00 38.00 268 PRO A N 1
ATOM 2112 C CA . PRO A 1 268 ? 19.861 3.423 -23.425 1.00 38.00 268 PRO A CA 1
ATOM 2113 C C . PRO A 1 268 ? 18.624 2.770 -22.807 1.00 38.00 268 PRO A C 1
ATOM 2115 O O . PRO A 1 268 ? 18.219 3.133 -21.703 1.00 38.00 268 PRO A O 1
ATOM 2118 N N . ARG A 1 269 ? 17.999 1.834 -23.538 1.00 43.19 269 ARG A N 1
ATOM 2119 C CA . ARG A 1 269 ? 16.930 0.987 -22.991 1.00 43.19 269 ARG A CA 1
ATOM 2120 C C . ARG A 1 269 ? 17.368 0.542 -21.592 1.00 43.19 269 ARG A C 1
ATOM 2122 O O . ARG A 1 269 ? 18.496 0.044 -21.490 1.00 43.19 269 ARG A O 1
ATOM 2129 N N . PRO A 1 270 ? 16.538 0.707 -20.543 1.00 43.25 270 PRO A N 1
ATOM 2130 C CA . PRO A 1 270 ? 16.887 0.228 -19.218 1.00 43.25 270 PRO A CA 1
ATOM 2131 C C . PRO A 1 270 ? 17.372 -1.212 -19.346 1.00 43.25 270 PRO A C 1
ATOM 2133 O O . PRO A 1 270 ? 16.713 -2.040 -19.981 1.00 43.25 270 PRO A O 1
ATOM 2136 N N . SER A 1 271 ? 18.584 -1.484 -18.858 1.00 41.56 271 SER A N 1
ATOM 2137 C CA . SER A 1 271 ? 19.350 -2.672 -19.272 1.00 41.56 271 SER A CA 1
ATOM 2138 C C . SER A 1 271 ? 18.675 -4.014 -18.929 1.00 41.56 271 SER A C 1
ATOM 2140 O O . SER A 1 271 ? 19.137 -5.060 -19.367 1.00 41.56 271 SER A O 1
ATOM 2142 N N . TRP A 1 272 ? 17.581 -3.982 -18.169 1.00 53.66 272 TRP A N 1
ATOM 2143 C CA . TRP A 1 272 ? 16.758 -5.092 -17.683 1.00 53.66 272 TRP A CA 1
ATOM 2144 C C . TRP A 1 272 ? 15.395 -5.228 -18.399 1.00 53.66 272 TRP A C 1
ATOM 2146 O O . TRP A 1 272 ? 14.644 -6.155 -18.101 1.00 53.66 272 TRP A O 1
ATOM 2156 N N . ILE A 1 273 ? 15.041 -4.350 -19.355 1.00 45.09 273 ILE A N 1
ATOM 2157 C CA . ILE A 1 273 ? 13.840 -4.553 -20.203 1.00 45.09 273 ILE A CA 1
ATOM 2158 C C . ILE A 1 273 ? 13.975 -5.830 -21.045 1.00 45.09 273 ILE A C 1
ATOM 2160 O O . ILE A 1 273 ? 12.983 -6.460 -21.412 1.00 45.09 273 ILE A O 1
ATOM 2164 N N . LEU A 1 274 ? 15.210 -6.250 -21.300 1.00 38.47 274 LEU A N 1
ATOM 2165 C CA . LEU A 1 274 ? 15.509 -7.571 -21.815 1.00 38.47 274 LEU A CA 1
ATOM 2166 C C . LEU A 1 274 ? 15.792 -8.498 -20.626 1.00 38.47 274 LEU A C 1
ATOM 2168 O O . LEU A 1 274 ? 16.537 -8.092 -19.728 1.00 38.47 274 LEU A O 1
ATOM 2172 N N . PRO A 1 275 ? 15.283 -9.745 -20.616 1.00 32.06 275 PRO A N 1
ATOM 2173 C CA . PRO A 1 275 ? 15.952 -10.772 -19.837 1.00 32.06 275 PRO A CA 1
ATOM 2174 C C . PRO A 1 275 ? 17.390 -10.800 -20.356 1.00 32.06 275 PRO A C 1
ATOM 2176 O O . PRO A 1 275 ? 17.621 -11.120 -21.524 1.00 32.06 275 PRO A O 1
ATOM 2179 N N . LYS A 1 276 ? 18.342 -10.338 -19.540 1.00 33.41 276 LYS A N 1
ATOM 2180 C CA . LYS A 1 276 ? 19.749 -10.504 -19.884 1.00 33.41 276 LYS A CA 1
ATOM 2181 C C . LYS A 1 276 ? 19.987 -12.014 -19.955 1.00 33.41 276 LYS A C 1
ATOM 2183 O O . LYS A 1 276 ? 19.527 -12.720 -19.060 1.00 33.41 276 LYS A O 1
ATOM 2188 N N . HIS A 1 277 ? 20.530 -12.442 -21.093 1.00 33.06 277 HIS A N 1
ATOM 2189 C CA . HIS A 1 277 ? 20.689 -13.835 -21.511 1.00 33.06 277 HIS A CA 1
ATOM 2190 C C . HIS A 1 277 ? 21.213 -14.742 -20.395 1.00 33.06 277 HIS A C 1
ATOM 2192 O O . HIS A 1 277 ? 22.150 -14.300 -19.690 1.00 33.0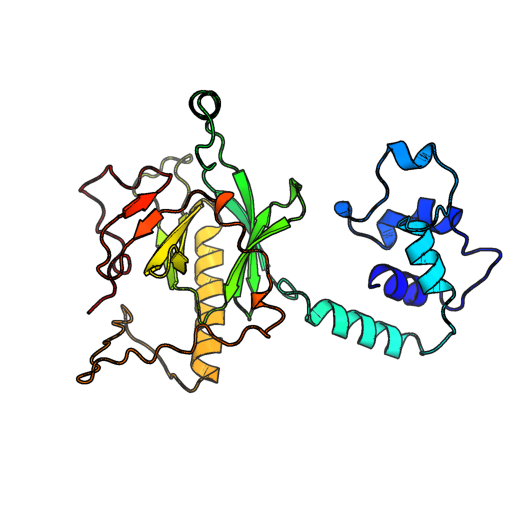6 277 HIS A O 1
#

pLDDT: mean 77.38, std 20.77, range [27.98, 98.31]

Radius of gyration: 23.24 Å; chains: 1; bounding box: 58×50×60 Å

Organism: Helicoverpa armigera (NCBI:txid29058)

InterPro domains:
  IPR000299 FERM domain [PS50057] (1-201)
  IPR011993 PH-like domain superfamily [G3DSA:2.30.29.30] (86-202)
  IPR014352 FERM/acyl-CoA-binding protein superfamily [G3DSA:1.20.80.10] (1-83)
  IPR019748 FERM central domain [PF00373] (1-91)
  IPR035963 FERM superfamily, second domain [SSF47031] (1-86)
  IPR051594 KRIT1/FRMD8 [PTHR13283] (1-248)
  IPR057096 KRIT1/FRMD8, FERM domain C-lobe [PF24522] (111-189)

Foldseek 3Di:
DLLLLQCCLVVPADDPVQLDLVNCLVCVVSRDDPLLHDDPCCVVPDGQDPPHSSVVSSVSRNPPNPDDSVVSVVVSVVVLVLDLLRPWDKFKWWFWFFPDDPVCVVDGDTQIWIWTDDLFFIWTARVVNRATQDTAGLLFWDKDKDDDPDPPPVQFIWIKTWGWDQDPNAIKIKITIIGHNCRVVVVVRSCVSSQVVCVVVVNDDDDDDPLPPPPDPDPDPPRPDPPPPPSSRVPGDNNVSRHFIFIAHLQLHTPDTPDPPDDDPPDDDPPPSGNRD

Sequence (277 aa):
MLGGLQARIQLGPYDPHRHTARFFRAQQDKYLPKHARSGRWAALLPAGRKGSPEARLLEQAQRPPAAPPRKLRHKYLAHTRTLPTYGAAFFQGQIEQPVRSLTSLLTHEDIPVLVAVNSNGVYVIDDTESTVLLGLLYEELSWDFGIPSDDNEDCLPCLFLQFMVVENGLRVSKILQVFSKQAMMMDTLIEHFAGDYRKRLGQETPSDHANYDYHSDSGSISLPPLSRPDSPQRRLANKLSRLALATHDGRGNLLGGAGDWNTDLNYPRPSWILPKH